Protein 1PAA (pdb70)

GO terms:
  GO:0005634 nucleus (C, IDA)
  GO:0000978 RNA polymerase II cis-regulatory region sequence-specific DNA binding (F, IDA)
  GO:0000981 DNA-binding transcription factor activity, RNA polymerase II-specific (F, IDA)
  GO:0001093 TFIIB-class transcription factor binding (F, IDA)
  GO:0001094 TFIID-class transcription factor complex binding (F, IDA)
  GO:0006325 chromatin organization (P, IDA)
  GO:0005737 cytoplasm (C, HDA)
  GO:0005829 cytosol (C, HDA)
  GO:0045944 positive regulation of transcription by RNA polymerase II (P, IMP)
  GO:0043565 sequence-specific DNA binding (F, HDA)
  GO:1900064 positive regulation of peroxisome organization (P, IMP)
  GO:0032000 positive regulation of fatty acid beta-oxidation (P, IMP)
  GO:0071361 cellular response to ethanol (P, IMP)
  GO:0007031 peroxisome organization (P, IMP)
  GO:0061629 RNA polymerase II-specific DNA-binding transcription factor binding (F, IPI)
  GO:0003713 transcription coactivator activity (F, IPI)
  GO:0060090 molecular adaptor activity (F, EXP)
  GO:0003676 nucleic acid binding (F, EXP)

Structure (mmCIF, N/CA/C/O backbone):
data_1PAA
#
_entry.id   1PAA
#
_cell.length_a   1.000
_cell.length_b   1.000
_cell.length_c   1.000
_cell.angle_alpha   90.00
_cell.angle_beta   90.00
_cell.angle_gamma   90.00
#
_symmetry.space_group_name_H-M   'P 1'
#
loop_
_entity.id
_entity.type
_entity.pdbx_description
1 polymer 'YEAST TRANSCRIPTION FACTOR ADR1'
2 non-polymer 'ZINC ION'
#
loop_
_atom_site.group_PDB
_atom_site.id
_atom_site.type_symbol
_atom_site.label_atom_id
_atom_site.label_alt_id
_atom_site.label_comp_id
_atom_site.label_asym_id
_atom_site.label_entity_id
_atom_site.label_seq_id
_atom_site.pdbx_PDB_ins_code
_atom_site.Cartn_x
_atom_site.Cartn_y
_atom_site.Cartn_z
_atom_site.occupancy
_atom_site.B_iso_or_equiv
_atom_site.auth_seq_id
_atom_site.auth_comp_id
_atom_site.auth_asym_id
_atom_site.auth_atom_id
_atom_site.pdbx_PDB_model_num
ATOM 1 N N . LYS A 1 1 ? 0.615 0.176 1.160 1.00 0.00 130 LYS A N 1
ATOM 2 C CA . LYS A 1 1 ? 0.054 1.044 2.181 1.00 0.00 130 LYS A CA 1
ATOM 3 C C . LYS A 1 1 ? 1.188 1.639 3.017 1.00 0.00 130 LYS A C 1
ATOM 4 O O . LYS A 1 1 ? 2.361 1.376 2.757 1.00 0.00 130 LYS A O 1
ATOM 23 N N . ALA A 1 2 ? 0.799 2.433 4.005 1.00 0.00 131 ALA A N 1
ATOM 24 C CA . ALA A 1 2 ? 1.768 3.068 4.881 1.00 0.00 131 ALA A CA 1
ATOM 25 C C . ALA A 1 2 ? 2.880 2.071 5.212 1.00 0.00 131 ALA A C 1
ATOM 26 O O . ALA A 1 2 ? 2.607 0.943 5.616 1.00 0.00 131 ALA A O 1
ATOM 33 N N . TYR A 1 3 ? 4.112 2.526 5.029 1.00 0.00 132 TYR A N 1
ATOM 34 C CA . TYR A 1 3 ? 5.266 1.688 5.304 1.00 0.00 132 TYR A CA 1
ATOM 35 C C . TYR A 1 3 ? 5.038 0.829 6.549 1.00 0.00 132 TYR A C 1
ATOM 36 O O . TYR A 1 3 ? 5.340 1.252 7.664 1.00 0.00 132 TYR A O 1
ATOM 54 N N . ALA A 1 4 ? 4.504 -0.361 6.318 1.00 0.00 133 ALA A N 1
ATOM 55 C CA . ALA A 1 4 ? 4.230 -1.283 7.407 1.00 0.00 133 ALA A CA 1
ATOM 56 C C . ALA A 1 4 ? 4.564 -2.708 6.959 1.00 0.00 133 ALA A C 1
ATOM 57 O O . ALA A 1 4 ? 3.983 -3.213 5.999 1.00 0.00 133 ALA A O 1
ATOM 64 N N . CYS A 1 5 ? 5.497 -3.317 7.677 1.00 0.00 134 CYS A N 1
ATOM 65 C CA . CYS A 1 5 ? 5.914 -4.673 7.365 1.00 0.00 134 CYS A CA 1
ATOM 66 C C . CYS A 1 5 ? 4.779 -5.625 7.746 1.00 0.00 134 CYS A C 1
ATOM 67 O O . CYS A 1 5 ? 4.486 -5.806 8.927 1.00 0.00 134 CYS A O 1
ATOM 74 N N . GLY A 1 6 ? 4.170 -6.208 6.724 1.00 0.00 135 GLY A N 1
ATOM 75 C CA . GLY A 1 6 ? 3.072 -7.135 6.938 1.00 0.00 135 GLY A CA 1
ATOM 76 C C . GLY A 1 6 ? 3.585 -8.482 7.451 1.00 0.00 135 GLY A C 1
ATOM 77 O O . GLY A 1 6 ? 2.807 -9.415 7.643 1.00 0.00 135 GLY A O 1
ATOM 81 N N . LEU A 1 7 ? 4.892 -8.541 7.660 1.00 0.00 136 LEU A N 1
ATOM 82 C CA . LEU A 1 7 ? 5.518 -9.757 8.148 1.00 0.00 136 LEU A CA 1
ATOM 83 C C . LEU A 1 7 ? 5.582 -9.716 9.677 1.00 0.00 136 LEU A C 1
ATOM 84 O O . LEU A 1 7 ? 4.997 -10.562 10.348 1.00 0.00 136 LEU A O 1
ATOM 96 N N . CYS A 1 8 ? 6.298 -8.722 10.180 1.00 0.00 137 CYS A N 1
ATOM 97 C CA . CYS A 1 8 ? 6.447 -8.558 11.615 1.00 0.00 137 CYS A CA 1
ATOM 98 C C . CYS A 1 8 ? 5.336 -7.630 12.111 1.00 0.00 137 CYS A C 1
ATOM 99 O O . CYS A 1 8 ? 5.076 -7.551 13.311 1.00 0.00 137 CYS A O 1
ATOM 106 N N . ASN A 1 9 ? 4.711 -6.950 11.161 1.00 0.00 138 ASN A N 1
ATOM 107 C CA . ASN A 1 9 ? 3.632 -6.030 11.486 1.00 0.00 138 ASN A CA 1
ATOM 108 C C . ASN A 1 9 ? 4.221 -4.654 11.800 1.00 0.00 138 ASN A C 1
ATOM 109 O O . ASN A 1 9 ? 3.490 -3.669 11.896 1.00 0.00 138 ASN A O 1
ATOM 119 N N . ARG A 1 10 ? 5.537 -4.628 11.953 1.00 0.00 139 ARG A N 1
ATOM 120 C CA . ARG A 1 10 ? 6.232 -3.389 12.254 1.00 0.00 139 ARG A CA 1
ATOM 121 C C . ARG A 1 10 ? 5.938 -2.340 11.179 1.00 0.00 139 ARG A C 1
ATOM 122 O O . ARG A 1 10 ? 5.629 -2.685 10.039 1.00 0.00 139 ARG A O 1
ATOM 141 N N . ALA A 1 11 ? 6.046 -1.082 11.580 1.00 0.00 140 ALA A N 1
ATOM 142 C CA . ALA A 1 11 ? 5.796 0.018 10.664 1.00 0.00 140 ALA A CA 1
ATOM 143 C C . ALA A 1 11 ? 6.768 1.160 10.969 1.00 0.00 140 ALA A C 1
ATOM 144 O O . ALA A 1 11 ? 6.994 1.494 12.131 1.00 0.00 140 ALA A O 1
ATOM 151 N N . PHE A 1 12 ? 7.316 1.727 9.905 1.00 0.00 141 PHE A N 1
ATOM 152 C CA . PHE A 1 12 ? 8.259 2.825 10.044 1.00 0.00 141 PHE A CA 1
ATOM 153 C C . PHE A 1 12 ? 7.799 4.047 9.245 1.00 0.00 141 PHE A C 1
ATOM 154 O O . PHE A 1 12 ? 6.920 3.940 8.392 1.00 0.00 141 PHE A O 1
ATOM 171 N N . THR A 1 13 ? 8.415 5.179 9.551 1.00 0.00 142 THR A N 1
ATOM 172 C CA . THR A 1 13 ? 8.080 6.419 8.872 1.00 0.00 142 THR A CA 1
ATOM 173 C C . THR A 1 13 ? 8.681 6.436 7.465 1.00 0.00 142 THR A C 1
ATOM 174 O O . THR A 1 13 ? 8.074 6.963 6.534 1.00 0.00 142 THR A O 1
ATOM 183 N N . ARG A 1 14 ? 9.865 5.853 7.354 1.00 0.00 143 ARG A N 1
ATOM 184 C CA . ARG A 1 14 ? 10.553 5.794 6.076 1.00 0.00 143 ARG A CA 1
ATOM 185 C C . ARG A 1 14 ? 1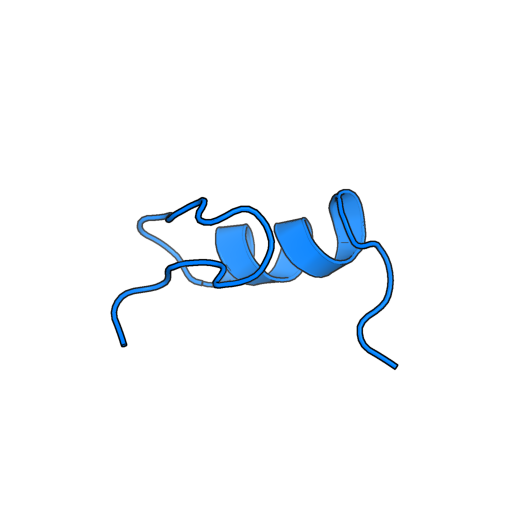0.496 4.375 5.507 1.00 0.00 143 ARG A C 1
ATOM 186 O O . ARG A 1 14 ? 10.189 3.426 6.226 1.00 0.00 143 ARG A O 1
ATOM 205 N N . ARG A 1 15 ? 10.796 4.275 4.220 1.00 0.00 144 ARG A N 1
ATOM 206 C CA . ARG A 1 15 ? 10.783 2.987 3.547 1.00 0.00 144 ARG A CA 1
ATOM 207 C C . ARG A 1 15 ? 12.077 2.225 3.834 1.00 0.00 144 ARG A C 1
ATOM 208 O O . ARG A 1 15 ? 12.051 1.020 4.080 1.00 0.00 144 ARG A O 1
ATOM 227 N N . ASP A 1 16 ? 13.180 2.957 3.793 1.00 0.00 145 ASP A N 1
ATOM 228 C CA . ASP A 1 16 ? 14.483 2.365 4.046 1.00 0.00 145 ASP A CA 1
ATOM 229 C C . ASP A 1 16 ? 14.405 1.488 5.298 1.00 0.00 145 ASP A C 1
ATOM 230 O O . ASP A 1 16 ? 14.923 0.374 5.312 1.00 0.00 145 ASP A O 1
ATOM 239 N N . LEU A 1 17 ? 13.754 2.028 6.318 1.00 0.00 146 LEU A N 1
ATOM 240 C CA . LEU A 1 17 ? 13.602 1.308 7.572 1.00 0.00 146 LEU A CA 1
ATOM 241 C C . LEU A 1 17 ? 12.848 0.002 7.318 1.00 0.00 146 LEU A C 1
ATOM 242 O O . LEU A 1 17 ? 13.115 -1.010 7.964 1.00 0.00 146 LEU A O 1
ATOM 254 N N . LEU A 1 18 ? 11.921 0.065 6.372 1.00 0.00 147 LEU A N 1
ATOM 255 C CA . LEU A 1 18 ? 11.127 -1.101 6.024 1.00 0.00 147 LEU A CA 1
ATOM 256 C C . LEU A 1 18 ? 11.993 -2.088 5.240 1.00 0.00 147 LEU A C 1
ATOM 257 O O . LEU A 1 18 ? 11.923 -3.295 5.464 1.00 0.00 147 LEU A O 1
ATOM 269 N N . ILE A 1 19 ? 12.791 -1.537 4.337 1.00 0.00 148 ILE A N 1
ATOM 270 C CA . ILE A 1 19 ? 13.671 -2.353 3.518 1.00 0.00 148 ILE A CA 1
ATOM 271 C C . ILE A 1 19 ? 14.730 -3.005 4.409 1.00 0.00 148 ILE A C 1
ATOM 272 O O . ILE A 1 19 ? 14.709 -4.216 4.621 1.00 0.00 148 ILE A O 1
ATOM 283 N N . ARG A 1 20 ? 15.633 -2.171 4.905 1.00 0.00 149 ARG A N 1
ATOM 284 C CA . ARG A 1 20 ? 16.700 -2.651 5.768 1.00 0.00 149 ARG A CA 1
ATOM 285 C C . ARG A 1 20 ? 16.153 -3.666 6.773 1.00 0.00 149 ARG A C 1
ATOM 286 O O . ARG A 1 20 ? 16.871 -4.565 7.206 1.00 0.00 1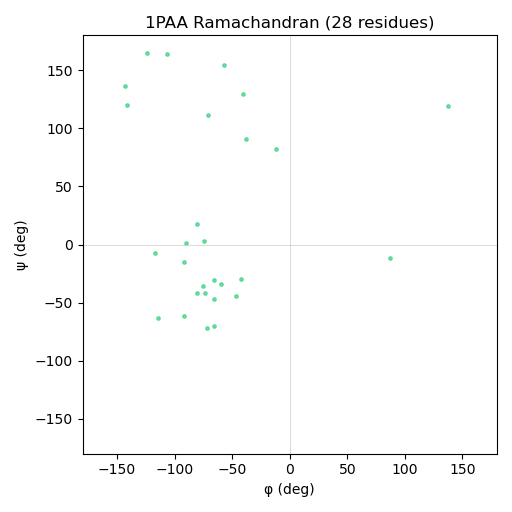49 ARG A O 1
ATOM 305 N N . HIS A 1 21 ? 14.886 -3.487 7.117 1.00 0.00 150 HIS A N 1
ATOM 306 C CA . HIS A 1 21 ? 14.235 -4.376 8.064 1.00 0.00 150 HIS A CA 1
ATOM 307 C C . HIS A 1 21 ? 14.124 -5.777 7.459 1.00 0.00 150 HIS A C 1
ATOM 308 O O . HIS A 1 21 ? 14.447 -6.767 8.114 1.00 0.00 150 HIS A O 1
ATOM 322 N N . ALA A 1 22 ? 13.665 -5.816 6.217 1.00 0.00 151 ALA A N 1
ATOM 323 C CA . ALA A 1 22 ? 13.507 -7.079 5.517 1.00 0.00 151 ALA A CA 1
ATOM 324 C C . ALA A 1 22 ? 14.882 -7.710 5.293 1.00 0.00 151 ALA A C 1
ATOM 325 O O . ALA A 1 22 ? 15.011 -8.932 5.257 1.00 0.00 151 ALA A O 1
ATOM 332 N N . GLN A 1 23 ? 15.877 -6.846 5.149 1.00 0.00 152 GLN A N 1
ATOM 333 C CA . GLN A 1 23 ? 17.239 -7.302 4.930 1.00 0.00 152 GLN A CA 1
ATOM 334 C C . GLN A 1 23 ? 17.962 -7.478 6.268 1.00 0.00 152 GLN A C 1
ATOM 335 O O . GLN A 1 23 ? 19.136 -7.841 6.299 1.00 0.00 152 GLN A O 1
ATOM 348 N N . LYS A 1 24 ? 17.229 -7.212 7.339 1.00 0.00 153 LYS A N 1
ATOM 349 C CA . LYS A 1 24 ? 17.785 -7.335 8.675 1.00 0.00 153 LYS A CA 1
ATOM 350 C C . LYS A 1 24 ? 17.067 -8.464 9.419 1.00 0.00 153 LYS A C 1
ATOM 351 O O . LYS A 1 24 ? 17.685 -9.463 9.783 1.00 0.00 153 LYS A O 1
ATOM 370 N N . ILE A 1 25 ? 15.774 -8.267 9.623 1.00 0.00 154 ILE A N 1
ATOM 371 C CA . ILE A 1 25 ? 14.966 -9.255 10.316 1.00 0.00 154 ILE A CA 1
ATOM 372 C C . ILE A 1 25 ? 14.762 -10.469 9.409 1.00 0.00 154 ILE A C 1
ATOM 373 O O . ILE A 1 25 ? 15.338 -11.530 9.646 1.00 0.00 154 ILE A O 1
ATOM 384 N N . HIS A 1 26 ? 13.941 -10.273 8.388 1.00 0.00 155 HIS A N 1
ATOM 385 C CA . HIS A 1 26 ? 13.654 -11.339 7.443 1.00 0.00 155 HIS A CA 1
ATOM 386 C C . HIS A 1 26 ? 14.794 -11.445 6.427 1.00 0.00 155 HIS A C 1
ATOM 387 O O . HIS A 1 26 ? 14.628 -12.037 5.362 1.00 0.00 155 HIS A O 1
ATOM 401 N N . SER A 1 27 ? 15.926 -10.862 6.794 1.00 0.00 156 SER A N 1
ATOM 402 C CA . SER A 1 27 ? 17.093 -10.883 5.928 1.00 0.00 156 SER A CA 1
ATOM 403 C C . SER A 1 27 ? 16.876 -11.874 4.782 1.00 0.00 156 SER A C 1
ATOM 404 O O . SER A 1 27 ? 17.334 -13.014 4.847 1.00 0.00 156 SER A O 1
ATOM 412 N N . GLY A 1 28 ? 16.178 -11.403 3.760 1.00 0.00 157 GLY A N 1
ATOM 413 C CA . GLY A 1 28 ? 15.895 -12.233 2.601 1.00 0.00 157 GLY A CA 1
ATOM 414 C C . GLY A 1 28 ? 14.447 -12.056 2.140 1.00 0.00 157 GLY A C 1
ATOM 415 O O . GLY A 1 28 ? 13.514 -12.330 2.894 1.00 0.00 157 GLY A O 1
ATOM 419 N N . ASN A 1 29 ? 14.304 -11.600 0.904 1.00 0.00 158 ASN A N 1
ATOM 420 C CA . ASN A 1 29 ? 12.985 -11.383 0.334 1.00 0.00 158 ASN A CA 1
ATOM 421 C C . ASN A 1 29 ? 12.799 -12.306 -0.872 1.00 0.00 158 ASN A C 1
ATOM 422 O O . ASN A 1 29 ? 11.707 -12.385 -1.433 1.00 0.00 158 ASN A O 1
ATOM 432 N N . LEU A 1 30 ? 13.880 -12.979 -1.235 1.00 0.00 159 LEU A N 1
ATOM 433 C CA . LEU A 1 30 ? 13.848 -13.892 -2.365 1.00 0.00 159 LEU A CA 1
ATOM 434 C C . LEU A 1 30 ? 12.639 -14.819 -2.232 1.00 0.00 159 LEU A C 1
ATOM 435 O O . LEU A 1 30 ? 12.470 -15.485 -1.213 1.00 0.00 159 LEU A O 1
ATOM 448 N N . LYS A 1 1 ? 0.410 1.706 0.459 1.00 0.00 130 LYS A N 2
ATOM 449 C CA . LYS A 1 1 ? -0.083 2.149 1.751 1.00 0.00 130 LYS A CA 2
ATOM 450 C C . LYS A 1 1 ? 1.098 2.567 2.627 1.00 0.00 130 LYS A C 2
ATOM 451 O O . LYS A 1 1 ? 2.234 2.622 2.159 1.00 0.00 130 LYS A O 2
ATOM 470 N N . ALA A 1 2 ? 0.790 2.852 3.885 1.00 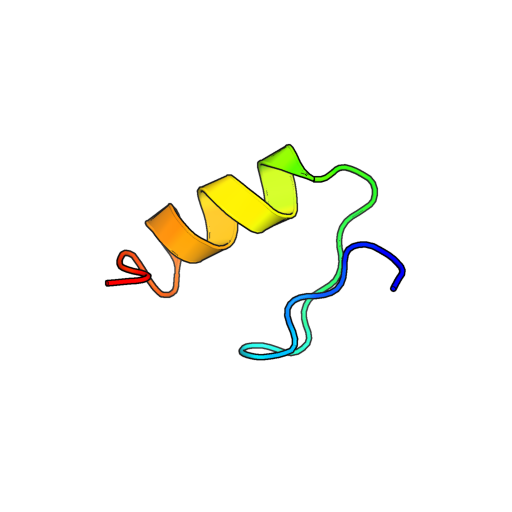0.00 131 ALA A N 2
ATOM 471 C CA . ALA A 1 2 ? 1.813 3.264 4.831 1.00 0.00 131 ALA A CA 2
ATOM 472 C C . ALA A 1 2 ? 2.955 2.246 4.817 1.00 0.00 131 ALA A C 2
ATOM 473 O O . ALA A 1 2 ? 2.801 1.142 4.295 1.00 0.00 131 ALA A O 2
ATOM 480 N N . TYR A 1 3 ? 4.075 2.652 5.397 1.00 0.00 132 TYR A N 2
ATOM 481 C CA . TYR A 1 3 ? 5.242 1.788 5.457 1.00 0.00 132 TYR A CA 2
ATOM 482 C C . TYR A 1 3 ? 5.166 0.847 6.661 1.00 0.00 132 TYR A C 2
ATOM 483 O O . TYR A 1 3 ? 5.710 1.147 7.723 1.00 0.00 132 TYR A O 2
ATOM 501 N N . ALA A 1 4 ? 4.486 -0.271 6.455 1.00 0.00 133 ALA A N 2
ATOM 502 C CA . ALA A 1 4 ? 4.332 -1.258 7.510 1.00 0.00 133 ALA A CA 2
ATOM 503 C C . ALA A 1 4 ? 4.731 -2.636 6.977 1.00 0.00 133 ALA A C 2
ATOM 504 O O . ALA A 1 4 ? 4.385 -2.994 5.853 1.00 0.00 133 ALA A O 2
ATOM 511 N N . CYS A 1 5 ? 5.455 -3.370 7.809 1.00 0.00 134 CYS A N 2
ATOM 512 C CA . CYS A 1 5 ? 5.905 -4.699 7.436 1.00 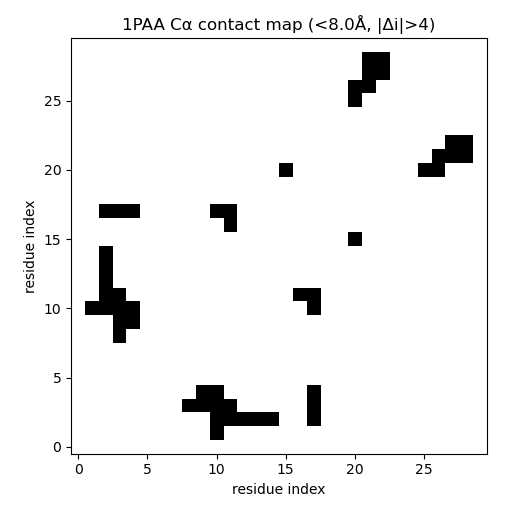0.00 134 CYS A CA 2
ATOM 513 C C . CYS A 1 5 ? 4.776 -5.689 7.731 1.00 0.00 134 CYS A C 2
ATOM 514 O O . CYS A 1 5 ? 4.449 -5.936 8.891 1.00 0.00 134 CYS A O 2
ATOM 521 N N . GLY A 1 6 ? 4.212 -6.231 6.661 1.00 0.00 135 GLY A N 2
ATOM 522 C CA . GLY A 1 6 ? 3.126 -7.188 6.791 1.00 0.00 135 GLY A CA 2
ATOM 523 C C . GLY A 1 6 ? 3.643 -8.538 7.295 1.00 0.00 135 GLY A C 2
ATOM 524 O O . GLY A 1 6 ? 2.880 -9.495 7.409 1.00 0.00 135 GLY A O 2
ATOM 528 N N . LEU A 1 7 ? 4.936 -8.570 7.582 1.00 0.00 136 LEU A N 2
ATOM 529 C CA . LEU A 1 7 ? 5.564 -9.786 8.072 1.00 0.00 136 LEU A CA 2
ATOM 530 C C . LEU A 1 7 ? 5.581 -9.766 9.601 1.00 0.00 136 LEU A C 2
ATOM 531 O O . LEU A 1 7 ? 4.953 -10.605 10.243 1.00 0.00 136 LEU A O 2
ATOM 543 N N . CYS A 1 8 ? 6.308 -8.798 10.140 1.00 0.00 137 CYS A N 2
ATOM 544 C CA . CYS A 1 8 ? 6.417 -8.657 11.582 1.00 0.00 137 CYS A CA 2
ATOM 545 C C . CYS A 1 8 ? 5.300 -7.725 12.059 1.00 0.00 137 CYS A C 2
ATOM 546 O O . CYS A 1 8 ? 4.983 -7.688 13.246 1.00 0.00 137 CYS A O 2
ATOM 553 N N . ASN A 1 9 ? 4.735 -6.996 11.109 1.00 0.00 138 ASN A N 2
ATOM 554 C CA . ASN A 1 9 ? 3.662 -6.067 11.416 1.00 0.00 138 ASN A CA 2
ATOM 555 C C . ASN A 1 9 ? 4.255 -4.688 11.711 1.00 0.00 138 ASN A C 2
ATOM 556 O O . ASN A 1 9 ? 3.549 -3.682 11.663 1.00 0.00 138 ASN A O 2
ATOM 566 N N . ARG A 1 10 ? 5.546 -4.686 12.009 1.00 0.00 139 ARG A N 2
ATOM 567 C CA . ARG A 1 10 ? 6.243 -3.446 12.311 1.00 0.00 139 ARG A CA 2
ATOM 568 C C . ARG A 1 10 ? 5.972 -2.406 11.222 1.00 0.00 139 ARG A C 2
ATOM 569 O O . ARG A 1 10 ? 5.619 -2.757 10.097 1.00 0.00 139 ARG A O 2
ATOM 588 N N . ALA A 1 11 ? 6.148 -1.147 11.594 1.00 0.00 140 ALA A N 2
ATOM 589 C CA . ALA A 1 11 ? 5.928 -0.054 10.663 1.00 0.00 140 ALA A CA 2
ATOM 590 C C . ALA A 1 11 ? 6.911 1.077 10.969 1.00 0.00 140 ALA A C 2
ATOM 591 O O . ALA A 1 11 ? 7.206 1.351 12.132 1.00 0.00 140 ALA A O 2
ATOM 598 N N . PHE A 1 12 ? 7.392 1.704 9.905 1.00 0.00 141 PHE A N 2
ATOM 599 C CA . PHE A 1 12 ? 8.337 2.800 10.046 1.00 0.00 141 PHE A CA 2
ATOM 600 C C . PHE A 1 12 ? 7.860 4.035 9.281 1.00 0.00 141 PHE A C 2
ATOM 601 O O . PHE A 1 12 ? 6.911 3.961 8.504 1.00 0.00 141 PHE A O 2
ATOM 618 N N . THR A 1 13 ? 8.543 5.144 9.528 1.00 0.00 142 THR A N 2
ATOM 619 C CA . THR A 1 13 ? 8.201 6.395 8.872 1.00 0.00 142 THR A CA 2
ATOM 620 C C . THR A 1 13 ? 8.775 6.427 7.454 1.00 0.00 142 THR A C 2
ATOM 621 O O . THR A 1 13 ? 8.141 6.947 6.536 1.00 0.00 142 THR A O 2
ATOM 630 N N . ARG A 1 14 ? 9.966 5.864 7.319 1.00 0.00 143 ARG A N 2
ATOM 631 C CA . ARG A 1 14 ? 10.631 5.822 6.028 1.00 0.00 143 ARG A CA 2
ATOM 632 C C . ARG A 1 14 ? 10.550 4.414 5.434 1.00 0.00 143 ARG A C 2
ATOM 633 O O . ARG A 1 14 ? 10.296 3.448 6.152 1.00 0.00 143 ARG A O 2
ATOM 652 N N . ARG A 1 15 ? 10.770 4.341 4.130 1.00 0.00 144 ARG A N 2
ATOM 653 C CA . ARG A 1 15 ? 10.725 3.068 3.433 1.00 0.00 144 ARG A CA 2
ATOM 654 C C . ARG A 1 15 ? 12.001 2.269 3.702 1.00 0.00 144 ARG A C 2
ATOM 655 O O . ARG A 1 15 ? 11.943 1.069 3.970 1.00 0.00 144 ARG A O 2
ATOM 674 N N . ASP A 1 16 ? 13.125 2.966 3.624 1.00 0.00 145 ASP A N 2
ATOM 675 C CA . ASP A 1 16 ? 14.414 2.336 3.856 1.00 0.00 145 ASP A CA 2
ATOM 676 C C . ASP A 1 16 ? 14.349 1.510 5.143 1.00 0.00 145 ASP A C 2
ATOM 677 O O . ASP A 1 16 ? 14.860 0.393 5.194 1.00 0.00 145 ASP A O 2
ATOM 686 N N . LEU A 1 17 ? 13.715 2.093 6.150 1.00 0.00 146 LEU A N 2
ATOM 687 C CA . LEU A 1 17 ? 13.576 1.425 7.433 1.00 0.00 146 LEU A CA 2
ATOM 688 C C . LEU A 1 17 ? 12.791 0.125 7.244 1.00 0.00 146 LEU A C 2
ATOM 689 O O . LEU A 1 17 ? 13.051 -0.866 7.924 1.00 0.00 146 LEU A O 2
ATOM 701 N N . LEU A 1 18 ? 11.846 0.171 6.316 1.00 0.00 147 LEU A N 2
ATOM 702 C CA . LEU A 1 18 ? 11.022 -0.990 6.029 1.00 0.00 147 LEU A CA 2
ATOM 703 C C . LEU A 1 18 ? 11.852 -2.022 5.263 1.00 0.00 147 LEU A C 2
ATOM 704 O O . LEU A 1 18 ? 11.735 -3.223 5.507 1.00 0.00 147 LEU A O 2
ATOM 716 N N . ILE A 1 19 ? 12.671 -1.518 4.352 1.00 0.00 148 ILE A N 2
ATOM 717 C CA . ILE A 1 19 ? 13.521 -2.382 3.549 1.00 0.00 148 ILE A CA 2
ATOM 718 C C . ILE A 1 19 ? 14.584 -3.020 4.446 1.00 0.00 148 ILE A C 2
ATOM 719 O O . ILE A 1 19 ? 14.532 -4.218 4.719 1.00 0.00 148 ILE A O 2
ATOM 730 N N . ARG A 1 20 ? 15.523 -2.191 4.877 1.00 0.00 149 ARG A N 2
ATOM 731 C CA . ARG A 1 20 ? 16.597 -2.660 5.736 1.00 0.00 149 ARG A CA 2
ATOM 732 C C . ARG A 1 20 ? 16.067 -3.690 6.735 1.00 0.00 149 ARG A C 2
ATOM 733 O O . ARG A 1 20 ? 16.758 -4.652 7.067 1.00 0.00 149 ARG A O 2
ATOM 752 N N . HIS A 1 21 ? 14.843 -3.453 7.187 1.00 0.00 150 HIS A N 2
ATOM 753 C CA . HIS A 1 21 ? 14.213 -4.349 8.141 1.00 0.00 150 HIS A CA 2
ATOM 754 C C . HIS A 1 21 ? 14.118 -5.753 7.543 1.00 0.00 150 HIS A C 2
ATOM 755 O O . HIS A 1 21 ? 14.534 -6.729 8.167 1.00 0.00 150 HIS A O 2
ATOM 769 N N . ALA A 1 22 ? 13.568 -5.813 6.338 1.00 0.00 151 ALA A N 2
ATOM 770 C CA . ALA A 1 22 ? 13.414 -7.082 5.648 1.00 0.00 151 ALA A CA 2
ATOM 771 C C . ALA A 1 22 ? 14.791 -7.714 5.438 1.00 0.00 151 ALA A C 2
ATOM 772 O O . ALA A 1 22 ? 14.928 -8.936 5.464 1.00 0.00 151 ALA A O 2
ATOM 779 N N . GLN A 1 23 ? 15.777 -6.853 5.233 1.00 0.00 152 GLN A N 2
ATOM 780 C CA . GLN A 1 23 ? 17.139 -7.311 5.017 1.00 0.00 152 GLN A CA 2
ATOM 781 C C . GLN A 1 23 ? 17.848 -7.514 6.357 1.00 0.00 152 GLN A C 2
ATOM 782 O O . GLN A 1 23 ? 18.970 -8.016 6.400 1.00 0.00 152 GLN A O 2
ATOM 795 N N . LYS A 1 24 ? 17.164 -7.116 7.420 1.00 0.00 153 LYS A N 2
ATOM 796 C CA . LYS A 1 24 ? 17.714 -7.248 8.758 1.00 0.00 153 LYS A CA 2
ATOM 797 C C . LYS A 1 24 ? 17.032 -8.416 9.472 1.00 0.00 153 LYS A C 2
ATOM 798 O O . LYS A 1 24 ? 17.667 -9.430 9.757 1.00 0.00 153 LYS A O 2
ATOM 817 N N . ILE A 1 25 ? 15.748 -8.234 9.741 1.00 0.00 154 ILE A N 2
ATOM 818 C CA . ILE A 1 25 ? 14.972 -9.260 10.417 1.00 0.00 154 ILE A CA 2
ATOM 819 C C . ILE A 1 25 ? 14.800 -10.461 9.484 1.00 0.00 154 ILE A C 2
ATOM 820 O O . ILE A 1 25 ? 15.396 -11.514 9.704 1.00 0.00 154 ILE A O 2
ATOM 831 N N . HIS A 1 26 ? 13.981 -10.262 8.462 1.00 0.00 155 HIS A N 2
ATOM 832 C CA . HIS A 1 26 ? 13.723 -11.315 7.494 1.00 0.00 155 HIS A CA 2
ATOM 833 C C . HIS A 1 26 ? 14.875 -11.384 6.491 1.00 0.00 155 HIS A C 2
ATOM 834 O O . HIS A 1 26 ? 14.733 -11.968 5.417 1.00 0.00 155 HIS A O 2
ATOM 848 N N . SER A 1 27 ? 15.990 -10.782 6.876 1.00 0.00 156 SER A N 2
ATOM 849 C CA . SER A 1 27 ? 17.167 -10.767 6.024 1.00 0.00 156 SER A CA 2
ATOM 850 C C . SER A 1 27 ? 16.960 -11.705 4.832 1.00 0.00 156 SER A C 2
ATOM 851 O O . SER A 1 27 ? 17.452 -12.832 4.833 1.00 0.00 156 SER A O 2
ATOM 859 N N . GLY A 1 28 ? 16.234 -11.204 3.844 1.00 0.00 157 GLY A N 2
ATOM 860 C CA . GLY A 1 28 ? 15.956 -11.982 2.650 1.00 0.00 157 GLY A CA 2
ATOM 861 C C . GLY A 1 28 ? 14.913 -11.288 1.773 1.00 0.00 157 GLY A C 2
ATOM 862 O O . GLY A 1 28 ? 13.738 -11.223 2.132 1.00 0.00 157 GLY A O 2
ATOM 866 N N . ASN A 1 29 ? 15.379 -10.787 0.638 1.00 0.00 158 ASN A N 2
ATOM 867 C CA . ASN A 1 29 ? 14.500 -10.100 -0.294 1.00 0.00 158 ASN A CA 2
ATOM 868 C C . ASN A 1 29 ? 14.794 -10.583 -1.715 1.00 0.00 158 ASN A C 2
ATOM 869 O O . ASN A 1 29 ? 15.948 -10.607 -2.140 1.00 0.00 158 ASN A O 2
ATOM 879 N N . LEU A 1 30 ? 13.730 -10.955 -2.411 1.00 0.00 159 LEU A N 2
ATOM 880 C CA . LEU A 1 30 ? 13.858 -11.436 -3.776 1.00 0.00 159 LEU A CA 2
ATOM 881 C C . LEU A 1 30 ? 12.744 -10.832 -4.632 1.00 0.00 159 LEU A C 2
ATOM 882 O O . LEU A 1 30 ? 12.631 -9.611 -4.740 1.00 0.00 159 LEU A O 2
ATOM 895 N N . LYS A 1 1 ? -1.060 2.592 2.114 1.00 0.00 130 LYS A N 3
ATOM 896 C CA . LYS A 1 1 ? 0.218 2.432 1.443 1.00 0.00 130 LYS A CA 3
ATOM 897 C C . LYS A 1 1 ? 1.349 2.729 2.430 1.00 0.00 130 LYS A C 3
ATOM 898 O O . LYS A 1 1 ? 2.524 2.670 2.071 1.00 0.00 130 LYS A O 3
ATOM 917 N N . ALA A 1 2 ? 0.954 3.044 3.655 1.00 0.00 131 ALA A N 3
ATOM 918 C CA . ALA A 1 2 ? 1.919 3.350 4.698 1.00 0.00 131 ALA A CA 3
ATOM 919 C C . ALA A 1 2 ? 3.048 2.319 4.661 1.00 0.00 131 ALA A C 3
ATOM 920 O O . ALA A 1 2 ? 2.920 1.277 4.021 1.00 0.00 131 ALA A O 3
ATOM 927 N N . TYR A 1 3 ? 4.128 2.646 5.356 1.00 0.00 132 TYR A N 3
ATOM 928 C CA . TYR A 1 3 ? 5.278 1.759 5.411 1.00 0.00 132 TYR A CA 3
ATOM 929 C C . TYR A 1 3 ? 5.191 0.822 6.616 1.00 0.00 132 TYR A C 3
ATOM 930 O O . TYR A 1 3 ? 5.756 1.106 7.672 1.00 0.00 132 TYR A O 3
ATOM 948 N N . ALA A 1 4 ? 4.478 -0.278 6.420 1.00 0.00 133 ALA A N 3
ATOM 949 C CA . ALA A 1 4 ? 4.309 -1.260 7.478 1.00 0.00 133 ALA A CA 3
ATOM 950 C C . ALA A 1 4 ? 4.719 -2.639 6.957 1.00 0.00 133 ALA A C 3
ATOM 951 O O . ALA A 1 4 ? 4.353 -3.021 5.846 1.00 0.00 133 ALA A O 3
ATOM 958 N N . CYS A 1 5 ? 5.472 -3.349 7.785 1.00 0.00 134 CYS A N 3
ATOM 959 C CA . CYS A 1 5 ? 5.934 -4.677 7.421 1.00 0.00 134 CYS A CA 3
ATOM 960 C C . CYS A 1 5 ? 4.819 -5.676 7.734 1.00 0.00 134 CYS A C 3
ATOM 961 O O . CYS A 1 5 ? 4.539 -5.955 8.900 1.00 0.00 134 CYS A O 3
ATOM 968 N N . GLY A 1 6 ? 4.211 -6.188 6.673 1.00 0.00 135 GLY A N 3
ATOM 969 C CA . GLY A 1 6 ? 3.133 -7.151 6.820 1.00 0.00 135 GLY A CA 3
ATOM 970 C C . GLY A 1 6 ? 3.664 -8.498 7.314 1.00 0.00 135 GLY A C 3
ATOM 971 O O . GLY A 1 6 ? 2.904 -9.456 7.451 1.00 0.00 135 GLY A O 3
ATOM 975 N N . LEU A 1 7 ? 4.964 -8.530 7.565 1.00 0.00 136 LEU A N 3
ATOM 976 C CA . LEU A 1 7 ? 5.606 -9.744 8.040 1.00 0.00 136 LEU A CA 3
ATOM 977 C C . LEU A 1 7 ? 5.627 -9.739 9.569 1.00 0.00 136 LEU A C 3
ATOM 978 O O . LEU A 1 7 ? 5.010 -10.593 10.205 1.00 0.00 136 LEU A O 3
ATOM 990 N N . CYS A 1 8 ? 6.345 -8.770 10.116 1.00 0.00 137 CYS A N 3
ATOM 991 C CA . CYS A 1 8 ? 6.455 -8.643 11.560 1.00 0.00 137 CYS A CA 3
ATOM 992 C C . CYS A 1 8 ? 5.337 -7.720 12.048 1.00 0.00 137 CYS A C 3
ATOM 993 O O . CYS A 1 8 ? 5.029 -7.689 13.239 1.00 0.00 137 CYS A O 3
ATOM 1000 N N . ASN A 1 9 ? 4.761 -6.990 11.104 1.00 0.00 138 ASN A N 3
ATOM 1001 C CA . ASN A 1 9 ? 3.685 -6.068 11.423 1.00 0.00 138 ASN A CA 3
ATOM 1002 C C . ASN A 1 9 ? 4.273 -4.689 11.727 1.00 0.00 138 ASN A C 3
ATOM 1003 O O . ASN A 1 9 ? 3.559 -3.688 11.707 1.00 0.00 138 ASN A O 3
ATOM 1013 N N . ARG A 1 10 ? 5.570 -4.680 12.001 1.00 0.00 139 ARG A N 3
ATOM 1014 C CA . ARG A 1 10 ? 6.262 -3.441 12.308 1.00 0.00 139 ARG A CA 3
ATOM 1015 C C . ARG A 1 10 ? 5.980 -2.394 11.228 1.00 0.00 139 ARG A C 3
ATOM 1016 O O . ARG A 1 10 ? 5.672 -2.740 10.088 1.00 0.00 139 ARG A O 3
ATOM 1035 N N . ALA A 1 11 ? 6.098 -1.136 11.624 1.00 0.00 140 ALA A N 3
ATOM 1036 C CA . ALA A 1 11 ? 5.860 -0.036 10.704 1.00 0.00 140 ALA A CA 3
ATOM 1037 C C . ALA A 1 11 ? 6.849 1.093 11.000 1.00 0.00 140 ALA A C 3
ATOM 1038 O O . ALA A 1 11 ? 7.106 1.410 12.161 1.00 0.00 140 ALA A O 3
ATOM 1045 N N . PHE A 1 12 ? 7.375 1.670 9.930 1.00 0.00 141 PHE A N 3
ATOM 1046 C CA . PHE A 1 12 ? 8.330 2.758 10.060 1.00 0.00 141 PHE A CA 3
ATOM 1047 C C . PHE A 1 12 ? 7.855 3.999 9.301 1.00 0.00 141 PHE A C 3
ATOM 1048 O O . PHE A 1 12 ? 6.899 3.930 8.529 1.00 0.00 141 PHE A O 3
ATOM 1065 N N . THR A 1 13 ? 8.542 5.104 9.548 1.00 0.00 142 THR A N 3
ATOM 1066 C CA . THR A 1 13 ? 8.203 6.358 8.898 1.00 0.00 142 THR A CA 3
ATOM 1067 C C . THR A 1 13 ? 8.764 6.391 7.476 1.00 0.00 142 THR A C 3
ATOM 1068 O O . THR A 1 13 ? 8.123 6.912 6.563 1.00 0.00 142 THR A O 3
ATOM 1077 N N . ARG A 1 14 ? 9.954 5.827 7.330 1.00 0.00 143 ARG A N 3
ATOM 1078 C CA . ARG A 1 14 ? 10.609 5.785 6.034 1.00 0.00 143 ARG A CA 3
ATOM 1079 C C . ARG A 1 14 ? 10.546 4.371 5.453 1.00 0.00 143 ARG A C 3
ATOM 1080 O O . ARG A 1 14 ? 10.298 3.409 6.178 1.00 0.00 143 ARG A O 3
ATOM 1099 N N . ARG A 1 15 ? 10.776 4.290 4.151 1.00 0.00 144 ARG A N 3
ATOM 1100 C CA . ARG A 1 15 ? 10.750 3.009 3.465 1.00 0.00 144 ARG A CA 3
ATOM 1101 C C . ARG A 1 15 ? 12.034 2.228 3.748 1.00 0.00 144 ARG A C 3
ATOM 1102 O O . ARG A 1 15 ? 11.988 1.031 4.026 1.00 0.00 144 ARG A O 3
ATOM 1121 N N . ASP A 1 16 ? 13.150 2.937 3.668 1.00 0.00 145 ASP A N 3
ATOM 1122 C CA . ASP A 1 16 ? 14.445 2.325 3.914 1.00 0.00 145 ASP A CA 3
ATOM 1123 C C . ASP A 1 16 ? 14.370 1.474 5.182 1.00 0.00 145 ASP A C 3
ATOM 1124 O O . ASP A 1 16 ? 14.862 0.347 5.208 1.00 0.00 145 ASP A O 3
ATOM 1133 N N . LEU A 1 17 ? 13.752 2.046 6.204 1.00 0.00 146 LEU A N 3
ATOM 1134 C CA . LEU A 1 17 ? 13.606 1.354 7.473 1.00 0.00 146 LEU A CA 3
ATOM 1135 C C . LEU A 1 17 ? 12.814 0.064 7.258 1.00 0.00 146 LEU A C 3
ATOM 1136 O O . LEU A 1 17 ? 13.071 -0.944 7.915 1.00 0.00 146 LEU A O 3
ATOM 1148 N N . LEU A 1 18 ? 11.866 0.136 6.335 1.00 0.00 147 LEU A N 3
ATOM 1149 C CA . LEU A 1 18 ? 11.034 -1.014 6.024 1.00 0.00 147 LEU A CA 3
ATOM 1150 C C . LEU A 1 18 ? 11.856 -2.032 5.232 1.00 0.00 147 LEU A C 3
ATOM 1151 O O . LEU A 1 18 ? 11.747 -3.236 5.460 1.00 0.00 147 LEU A O 3
ATOM 1163 N N . ILE A 1 19 ? 12.659 -1.513 4.315 1.00 0.00 148 ILE A N 3
ATOM 1164 C CA . ILE A 1 19 ? 13.498 -2.362 3.486 1.00 0.00 148 ILE A CA 3
ATOM 1165 C C . ILE A 1 19 ? 14.576 -3.011 4.357 1.00 0.00 148 ILE A C 3
ATOM 1166 O O . ILE A 1 19 ? 14.559 -4.222 4.572 1.00 0.00 148 ILE A O 3
ATOM 1177 N N . ARG A 1 20 ? 15.488 -2.176 4.834 1.00 0.00 149 ARG A N 3
ATOM 1178 C CA . ARG A 1 20 ? 16.572 -2.655 5.677 1.00 0.00 149 ARG A CA 3
ATOM 1179 C C . ARG A 1 20 ? 16.045 -3.672 6.691 1.00 0.00 149 ARG A C 3
ATOM 1180 O O . ARG A 1 20 ? 16.738 -4.631 7.028 1.00 0.00 149 ARG A O 3
ATOM 1199 N N . HIS A 1 21 ? 14.828 -3.427 7.150 1.00 0.00 150 HIS A N 3
ATOM 1200 C CA . HIS A 1 21 ? 14.201 -4.311 8.119 1.00 0.00 150 HIS A CA 3
ATOM 1201 C C . HIS A 1 21 ? 14.085 -5.718 7.531 1.00 0.00 150 HIS A C 3
ATOM 1202 O O . HIS A 1 21 ? 14.466 -6.696 8.172 1.00 0.00 150 HIS A O 3
ATOM 1216 N N . ALA A 1 22 ? 13.557 -5.776 6.317 1.00 0.00 151 ALA A N 3
ATOM 1217 C CA . ALA A 1 22 ? 13.386 -7.047 5.634 1.00 0.00 151 ALA A CA 3
ATOM 1218 C C . ALA A 1 22 ? 14.752 -7.712 5.453 1.00 0.00 151 ALA A C 3
ATOM 1219 O O . ALA A 1 22 ? 14.866 -8.934 5.525 1.00 0.00 151 ALA A O 3
ATOM 1226 N N . GLN A 1 23 ? 15.753 -6.877 5.221 1.00 0.00 152 GLN A N 3
ATOM 1227 C CA . GLN A 1 23 ? 17.107 -7.368 5.029 1.00 0.00 152 GLN A CA 3
ATOM 1228 C C . GLN A 1 23 ? 17.801 -7.556 6.379 1.00 0.00 152 GLN A C 3
ATOM 1229 O O . GLN A 1 23 ? 18.889 -8.125 6.449 1.00 0.00 152 GLN A O 3
ATOM 1242 N N . LYS A 1 24 ? 17.143 -7.066 7.420 1.00 0.00 153 LYS A N 3
ATOM 1243 C CA . LYS A 1 24 ? 17.683 -7.172 8.764 1.00 0.00 153 LYS A CA 3
ATOM 1244 C C . LYS A 1 24 ? 17.008 -8.338 9.490 1.00 0.00 153 LYS A C 3
ATOM 1245 O O . LYS A 1 24 ? 17.655 -9.334 9.808 1.00 0.00 153 LYS A O 3
ATOM 1264 N N . ILE A 1 25 ? 15.715 -8.175 9.730 1.00 0.00 154 ILE A N 3
ATOM 1265 C CA . ILE A 1 25 ? 14.945 -9.202 10.411 1.00 0.00 154 ILE A CA 3
ATOM 1266 C C . ILE A 1 25 ? 14.781 -10.408 9.485 1.00 0.00 154 ILE A C 3
ATOM 1267 O O . ILE A 1 25 ? 15.382 -11.457 9.714 1.00 0.00 154 ILE A O 3
ATOM 1278 N N . HIS A 1 26 ? 13.963 -10.220 8.460 1.00 0.00 155 HIS A N 3
ATOM 1279 C CA . HIS A 1 26 ? 13.712 -11.280 7.498 1.00 0.00 155 HIS A CA 3
ATOM 1280 C C . HIS A 1 26 ? 14.869 -11.355 6.502 1.00 0.00 155 HIS A C 3
ATOM 1281 O O . HIS A 1 26 ? 14.732 -11.934 5.426 1.00 0.00 155 HIS A O 3
ATOM 1295 N N . SER A 1 27 ? 15.986 -10.760 6.896 1.00 0.00 156 SER A N 3
ATOM 1296 C CA . SER A 1 27 ? 17.168 -10.752 6.051 1.00 0.00 156 SER A CA 3
ATOM 1297 C C . SER A 1 27 ? 16.964 -11.686 4.857 1.00 0.00 156 SER A C 3
ATOM 1298 O O . SER A 1 27 ? 17.575 -12.751 4.786 1.00 0.00 156 SER A O 3
ATOM 1306 N N . GLY A 1 28 ? 16.103 -11.252 3.948 1.00 0.00 157 GLY A N 3
ATOM 1307 C CA . GLY A 1 28 ? 15.810 -12.036 2.760 1.00 0.00 157 GLY A CA 3
ATOM 1308 C C . GLY A 1 28 ? 14.692 -11.392 1.938 1.00 0.00 157 GLY A C 3
ATOM 1309 O O . GLY A 1 28 ? 13.536 -11.382 2.357 1.00 0.00 157 GLY A O 3
ATOM 1313 N N . ASN A 1 29 ? 15.076 -10.868 0.783 1.00 0.00 158 ASN A N 3
ATOM 1314 C CA . ASN A 1 29 ? 14.119 -10.224 -0.100 1.00 0.00 158 ASN A CA 3
ATOM 1315 C C . ASN A 1 29 ? 14.199 -10.866 -1.486 1.00 0.00 158 ASN A C 3
ATOM 1316 O O . ASN A 1 29 ? 13.367 -10.591 -2.351 1.00 0.00 158 ASN A O 3
ATOM 1326 N N . LEU A 1 30 ? 15.207 -11.708 -1.656 1.00 0.00 159 LEU A N 3
ATOM 1327 C CA . LEU A 1 30 ? 15.405 -12.392 -2.923 1.00 0.00 159 LEU A CA 3
ATOM 1328 C C . LEU A 1 30 ? 15.741 -13.861 -2.657 1.00 0.00 159 LEU A C 3
ATOM 1329 O O . LEU A 1 30 ? 14.959 -14.578 -2.034 1.00 0.00 159 LEU A O 3
ATOM 1342 N N . LYS A 1 1 ? -1.776 1.423 3.233 1.00 0.00 130 LYS A N 4
ATOM 1343 C CA . LYS A 1 1 ? -0.776 1.948 2.319 1.00 0.00 130 LYS A CA 4
ATOM 1344 C C . LYS A 1 1 ? 0.231 2.793 3.102 1.00 0.00 130 LYS A C 4
ATOM 1345 O O . LYS A 1 1 ? 0.516 3.930 2.729 1.00 0.00 130 LYS A O 4
ATOM 1364 N N . ALA A 1 2 ? 0.743 2.204 4.173 1.00 0.00 131 ALA A N 4
ATOM 1365 C CA . ALA A 1 2 ? 1.712 2.889 5.012 1.00 0.00 131 ALA A CA 4
ATOM 1366 C C . ALA A 1 2 ? 2.868 1.937 5.330 1.00 0.00 131 ALA A C 4
ATOM 1367 O O . ALA A 1 2 ? 2.648 0.826 5.808 1.00 0.00 131 ALA A O 4
ATOM 1374 N N . TYR A 1 3 ? 4.074 2.409 5.051 1.00 0.00 132 TYR A N 4
ATOM 1375 C CA . TYR A 1 3 ? 5.264 1.615 5.301 1.00 0.00 132 TYR A CA 4
ATOM 1376 C C . TYR A 1 3 ? 5.108 0.778 6.573 1.00 0.00 132 TYR A C 4
ATOM 1377 O O . TYR A 1 3 ? 5.476 1.221 7.661 1.00 0.00 132 TYR A O 4
ATOM 1395 N N . ALA A 1 4 ? 4.562 -0.416 6.395 1.00 0.00 133 ALA A N 4
ATOM 1396 C CA . ALA A 1 4 ? 4.352 -1.317 7.515 1.00 0.00 133 ALA A CA 4
ATOM 1397 C C . ALA A 1 4 ? 4.650 -2.752 7.073 1.00 0.00 133 ALA A C 4
ATOM 1398 O O . ALA A 1 4 ? 3.934 -3.309 6.242 1.00 0.00 133 ALA A O 4
ATOM 1405 N N . CYS A 1 5 ? 5.708 -3.307 7.646 1.00 0.00 134 CYS A N 4
ATOM 1406 C CA . CYS A 1 5 ? 6.108 -4.665 7.321 1.00 0.00 134 CYS A CA 4
ATOM 1407 C C . CYS A 1 5 ? 4.940 -5.600 7.640 1.00 0.00 134 CYS A C 4
ATOM 1408 O O . CYS A 1 5 ? 4.599 -5.797 8.806 1.00 0.00 134 CYS A O 4
ATOM 1415 N N . GLY A 1 6 ? 4.360 -6.153 6.585 1.00 0.00 135 GLY A N 4
ATOM 1416 C CA . GLY A 1 6 ? 3.237 -7.062 6.739 1.00 0.00 135 GLY A CA 4
ATOM 1417 C C . GLY A 1 6 ? 3.700 -8.417 7.280 1.00 0.00 135 GLY A C 4
ATOM 1418 O O . GLY A 1 6 ? 2.894 -9.333 7.439 1.00 0.00 135 GLY A O 4
ATOM 1422 N N . LEU A 1 7 ? 4.995 -8.500 7.547 1.00 0.00 136 LEU A N 4
ATOM 1423 C CA . LEU A 1 7 ? 5.574 -9.727 8.066 1.00 0.00 136 LEU A CA 4
ATOM 1424 C C . LEU A 1 7 ? 5.572 -9.679 9.596 1.00 0.00 136 LEU A C 4
ATOM 1425 O O . LEU A 1 7 ? 4.911 -10.489 10.245 1.00 0.00 136 LEU A O 4
ATOM 1437 N N . CYS A 1 8 ? 6.318 -8.722 10.127 1.00 0.00 137 CYS A N 4
ATOM 1438 C CA . CYS A 1 8 ? 6.411 -8.559 11.567 1.00 0.00 137 CYS A CA 4
ATOM 1439 C C . CYS A 1 8 ? 5.307 -7.597 12.014 1.00 0.00 137 CYS A C 4
ATOM 1440 O O . CYS A 1 8 ? 5.008 -7.500 13.203 1.00 0.00 137 CYS A O 4
ATOM 1447 N N . ASN A 1 9 ? 4.733 -6.913 11.037 1.00 0.00 138 ASN A N 4
ATOM 1448 C CA . ASN A 1 9 ? 3.668 -5.964 11.313 1.00 0.00 138 ASN A CA 4
ATOM 1449 C C . ASN A 1 9 ? 4.279 -4.600 11.642 1.00 0.00 138 ASN A C 4
ATOM 1450 O O . ASN A 1 9 ? 3.576 -3.591 11.673 1.00 0.00 138 ASN A O 4
ATOM 1460 N N . ARG A 1 10 ? 5.583 -4.613 11.880 1.00 0.00 139 ARG A N 4
ATOM 1461 C CA . ARG A 1 10 ? 6.297 -3.391 12.204 1.00 0.00 139 ARG A CA 4
ATOM 1462 C C . ARG A 1 10 ? 6.004 -2.311 11.160 1.00 0.00 139 ARG A C 4
ATOM 1463 O O . ARG A 1 10 ? 5.666 -2.623 10.019 1.00 0.00 139 ARG A O 4
ATOM 1482 N N . ALA A 1 11 ? 6.145 -1.065 11.587 1.00 0.00 140 ALA A N 4
ATOM 1483 C CA . ALA A 1 11 ? 5.899 0.062 10.704 1.00 0.00 140 ALA A CA 4
ATOM 1484 C C . ALA A 1 11 ? 6.903 1.174 11.013 1.00 0.00 140 ALA A C 4
ATOM 1485 O O . ALA A 1 11 ? 7.148 1.489 12.177 1.00 0.00 140 ALA A O 4
ATOM 1492 N N . PHE A 1 12 ? 7.457 1.740 9.951 1.00 0.00 141 PHE A N 4
ATOM 1493 C CA . PHE A 1 12 ? 8.429 2.811 10.095 1.00 0.00 141 PHE A CA 4
ATOM 1494 C C . PHE A 1 12 ? 7.965 4.073 9.363 1.00 0.00 141 PHE A C 4
ATOM 1495 O O . PHE A 1 12 ? 7.182 3.995 8.418 1.00 0.00 141 PHE A O 4
ATOM 1512 N N . THR A 1 13 ? 8.468 5.207 9.829 1.00 0.00 142 THR A N 4
ATOM 1513 C CA . THR A 1 13 ? 8.116 6.483 9.231 1.00 0.00 142 THR A CA 4
ATOM 1514 C C . THR A 1 13 ? 8.724 6.604 7.833 1.00 0.00 142 THR A C 4
ATOM 1515 O O . THR A 1 13 ? 8.286 7.426 7.030 1.00 0.00 142 THR A O 4
ATOM 1524 N N . ARG A 1 14 ? 9.724 5.770 7.584 1.00 0.00 143 ARG A N 4
ATOM 1525 C CA . ARG A 1 14 ? 10.397 5.773 6.296 1.00 0.00 143 ARG A CA 4
ATOM 1526 C C . ARG A 1 14 ? 10.243 4.412 5.614 1.00 0.00 143 ARG A C 4
ATOM 1527 O O . ARG A 1 14 ? 9.843 3.437 6.250 1.00 0.00 143 ARG A O 4
ATOM 1546 N N . ARG A 1 15 ? 10.567 4.389 4.330 1.00 0.00 144 ARG A N 4
ATOM 1547 C CA . ARG A 1 15 ? 10.470 3.163 3.555 1.00 0.00 144 ARG A CA 4
ATOM 1548 C C . ARG A 1 15 ? 11.786 2.388 3.621 1.00 0.00 144 ARG A C 4
ATOM 1549 O O . ARG A 1 15 ? 11.793 1.160 3.539 1.00 0.00 144 ARG A O 4
ATOM 1568 N N . ASP A 1 16 ? 12.870 3.136 3.770 1.00 0.00 145 ASP A N 4
ATOM 1569 C CA . ASP A 1 16 ? 14.190 2.533 3.848 1.00 0.00 145 ASP A CA 4
ATOM 1570 C C . ASP A 1 16 ? 14.236 1.568 5.035 1.00 0.00 145 ASP A C 4
ATOM 1571 O O . ASP A 1 16 ? 14.747 0.456 4.916 1.00 0.00 145 ASP A O 4
ATOM 1580 N N . LEU A 1 17 ? 13.695 2.029 6.153 1.00 0.00 146 LEU A N 4
ATOM 1581 C CA . LEU A 1 17 ? 13.667 1.220 7.360 1.00 0.00 146 LEU A CA 4
ATOM 1582 C C . LEU A 1 17 ? 12.856 -0.050 7.100 1.00 0.00 146 LEU A C 4
ATOM 1583 O O . LEU A 1 17 ? 13.138 -1.100 7.674 1.00 0.00 146 LEU A O 4
ATOM 1595 N N . LEU A 1 18 ? 11.863 0.088 6.233 1.00 0.00 147 LEU A N 4
ATOM 1596 C CA . LEU A 1 18 ? 11.008 -1.036 5.889 1.00 0.00 147 LEU A CA 4
ATOM 1597 C C . LEU A 1 18 ? 11.819 -2.063 5.095 1.00 0.00 147 LEU A C 4
ATOM 1598 O O . LEU A 1 18 ? 11.630 -3.268 5.258 1.00 0.00 147 LEU A O 4
ATOM 1610 N N . ILE A 1 19 ? 12.703 -1.548 4.253 1.00 0.00 148 ILE A N 4
ATOM 1611 C CA . ILE A 1 19 ? 13.542 -2.406 3.433 1.00 0.00 148 ILE A CA 4
ATOM 1612 C C . ILE A 1 19 ? 14.603 -3.067 4.314 1.00 0.00 148 ILE A C 4
ATOM 1613 O O . ILE A 1 19 ? 14.523 -4.260 4.600 1.00 0.00 148 ILE A O 4
ATOM 1624 N N . ARG A 1 20 ? 15.574 -2.262 4.721 1.00 0.00 149 ARG A N 4
ATOM 1625 C CA . ARG A 1 20 ? 16.650 -2.754 5.565 1.00 0.00 149 ARG A CA 4
ATOM 1626 C C . ARG A 1 20 ? 16.109 -3.759 6.583 1.00 0.00 149 ARG A C 4
ATOM 1627 O O . ARG A 1 20 ? 16.777 -4.740 6.909 1.00 0.00 149 ARG A O 4
ATOM 1646 N N . HIS A 1 21 ? 14.904 -3.482 7.058 1.00 0.00 150 HIS A N 4
ATOM 1647 C CA . HIS A 1 21 ? 14.265 -4.349 8.033 1.00 0.00 150 HIS A CA 4
ATOM 1648 C C . HIS A 1 21 ? 14.174 -5.770 7.473 1.00 0.00 150 HIS A C 4
ATOM 1649 O O . HIS A 1 21 ? 14.497 -6.735 8.164 1.00 0.00 150 HIS A O 4
ATOM 1663 N N . ALA A 1 22 ? 13.731 -5.854 6.228 1.00 0.00 151 ALA A N 4
ATOM 1664 C CA . ALA A 1 22 ? 13.593 -7.141 5.567 1.00 0.00 151 ALA A CA 4
ATOM 1665 C C . ALA A 1 22 ? 14.965 -7.815 5.482 1.00 0.00 151 ALA A C 4
ATOM 1666 O O . ALA A 1 22 ? 15.072 -9.031 5.635 1.00 0.00 151 ALA A O 4
ATOM 1673 N N . GLN A 1 23 ? 15.978 -6.997 5.239 1.00 0.00 152 GLN A N 4
ATOM 1674 C CA . GLN A 1 23 ? 17.337 -7.498 5.133 1.00 0.00 152 GLN A CA 4
ATOM 1675 C C . GLN A 1 23 ? 17.973 -7.607 6.520 1.00 0.00 152 GLN A C 4
ATOM 1676 O O . GLN A 1 23 ? 19.139 -7.980 6.645 1.00 0.00 152 GLN A O 4
ATOM 1689 N N . LYS A 1 24 ? 17.180 -7.272 7.527 1.00 0.00 153 LYS A N 4
ATOM 1690 C CA . LYS A 1 24 ? 17.651 -7.327 8.900 1.00 0.00 153 LYS A CA 4
ATOM 1691 C C . LYS A 1 24 ? 17.000 -8.515 9.612 1.00 0.00 153 LYS A C 4
ATOM 1692 O O . LYS A 1 24 ? 17.660 -9.514 9.891 1.00 0.00 153 LYS A O 4
ATOM 1711 N N . ILE A 1 25 ? 15.712 -8.366 9.885 1.00 0.00 154 ILE A N 4
ATOM 1712 C CA . ILE A 1 25 ? 14.965 -9.414 10.558 1.00 0.00 154 ILE A CA 4
ATOM 1713 C C . ILE A 1 25 ? 14.794 -10.604 9.611 1.00 0.00 154 ILE A C 4
ATOM 1714 O O . ILE A 1 25 ? 15.367 -11.668 9.836 1.00 0.00 154 ILE A O 4
ATOM 1725 N N . HIS A 1 26 ? 14.005 -10.382 8.571 1.00 0.00 155 HIS A N 4
ATOM 1726 C CA . HIS A 1 26 ? 13.752 -11.421 7.588 1.00 0.00 155 HIS A CA 4
ATOM 1727 C C . HIS A 1 26 ? 14.907 -11.472 6.586 1.00 0.00 155 HIS A C 4
ATOM 1728 O O . HIS A 1 26 ? 14.731 -11.918 5.453 1.00 0.00 155 HIS A O 4
ATOM 1742 N N . SER A 1 27 ? 16.063 -11.009 7.040 1.00 0.00 156 SER A N 4
ATOM 1743 C CA . SER A 1 27 ? 17.246 -10.996 6.197 1.00 0.00 156 SER A CA 4
ATOM 1744 C C . SER A 1 27 ? 17.413 -12.352 5.508 1.00 0.00 156 SER A C 4
ATOM 1745 O O . SER A 1 27 ? 16.556 -13.225 5.632 1.00 0.00 156 SER A O 4
ATOM 1753 N N . GLY A 1 28 ? 18.523 -12.486 4.798 1.00 0.00 157 GLY A N 4
ATOM 1754 C CA . GLY A 1 28 ? 18.813 -13.720 4.089 1.00 0.00 157 GLY A CA 4
ATOM 1755 C C . GLY A 1 28 ? 18.629 -13.543 2.581 1.00 0.00 157 GLY A C 4
ATOM 1756 O O . GLY A 1 28 ? 19.463 -12.929 1.917 1.00 0.00 157 GLY A O 4
ATOM 1760 N N . ASN A 1 29 ? 17.530 -14.093 2.083 1.00 0.00 158 ASN A N 4
ATOM 1761 C CA . ASN A 1 29 ? 17.226 -14.002 0.665 1.00 0.00 158 ASN A CA 4
ATOM 1762 C C . ASN A 1 29 ? 15.901 -13.260 0.478 1.00 0.00 158 ASN A C 4
ATOM 1763 O O . ASN A 1 29 ? 15.684 -12.619 -0.550 1.00 0.00 158 ASN A O 4
ATOM 1773 N N . LEU A 1 30 ? 15.050 -13.372 1.487 1.00 0.00 159 LEU A N 4
ATOM 1774 C CA . LEU A 1 30 ? 13.752 -12.719 1.447 1.00 0.00 159 LEU A CA 4
ATOM 1775 C C . LEU A 1 30 ? 13.940 -11.209 1.605 1.00 0.00 159 LEU A C 4
ATOM 1776 O O . LEU A 1 30 ? 14.204 -10.723 2.703 1.00 0.00 159 LEU A O 4
ATOM 1789 N N . LYS A 1 1 ? -1.658 2.215 2.895 1.00 0.00 130 LYS A N 5
ATOM 1790 C CA . LYS A 1 1 ? -0.415 1.715 2.335 1.00 0.00 130 LYS A CA 5
ATOM 1791 C C . LYS A 1 1 ? 0.765 2.384 3.043 1.00 0.00 130 LYS A C 5
ATOM 1792 O O . LYS A 1 1 ? 1.720 2.812 2.396 1.00 0.00 130 LYS A O 5
ATOM 1811 N N . ALA A 1 2 ? 0.661 2.451 4.362 1.00 0.00 131 ALA A N 5
ATOM 1812 C CA . ALA A 1 2 ? 1.707 3.061 5.165 1.00 0.00 131 ALA A CA 5
ATOM 1813 C C . ALA A 1 2 ? 2.828 2.044 5.390 1.00 0.00 131 ALA A C 5
ATOM 1814 O O . ALA A 1 2 ? 2.564 0.869 5.643 1.00 0.00 131 ALA A O 5
ATOM 1821 N N . TYR A 1 3 ? 4.055 2.532 5.289 1.00 0.00 132 TYR A N 5
ATOM 1822 C CA . TYR A 1 3 ? 5.218 1.682 5.479 1.00 0.00 132 TYR A CA 5
ATOM 1823 C C . TYR A 1 3 ? 5.047 0.784 6.706 1.00 0.00 132 TYR A C 5
ATOM 1824 O O . TYR A 1 3 ? 5.459 1.148 7.807 1.00 0.00 132 TYR A O 5
ATOM 1842 N N . ALA A 1 4 ? 4.438 -0.370 6.476 1.00 0.00 133 ALA A N 5
ATOM 1843 C CA . ALA A 1 4 ? 4.208 -1.322 7.549 1.00 0.00 133 ALA A CA 5
ATOM 1844 C C . ALA A 1 4 ? 4.557 -2.729 7.061 1.00 0.00 133 ALA A C 5
ATOM 1845 O O . ALA A 1 4 ? 3.956 -3.226 6.110 1.00 0.00 133 ALA A O 5
ATOM 1852 N N . CYS A 1 5 ? 5.526 -3.330 7.734 1.00 0.00 134 CYS A N 5
ATOM 1853 C CA . CYS A 1 5 ? 5.962 -4.671 7.381 1.00 0.00 134 CYS A CA 5
ATOM 1854 C C . CYS A 1 5 ? 4.818 -5.642 7.680 1.00 0.00 134 CYS A C 5
ATOM 1855 O O . CYS A 1 5 ? 4.456 -5.843 8.838 1.00 0.00 134 CYS A O 5
ATOM 1862 N N . GLY A 1 6 ? 4.282 -6.219 6.615 1.00 0.00 135 GLY A N 5
ATOM 1863 C CA . GLY A 1 6 ? 3.186 -7.165 6.747 1.00 0.00 135 GLY A CA 5
ATOM 1864 C C . GLY A 1 6 ? 3.687 -8.513 7.271 1.00 0.00 135 GLY A C 5
ATOM 1865 O O . GLY A 1 6 ? 2.911 -9.459 7.400 1.00 0.00 135 GLY A O 5
ATOM 1869 N N . LEU A 1 7 ? 4.979 -8.557 7.558 1.00 0.00 136 LEU A N 5
ATOM 1870 C CA . LEU A 1 7 ? 5.592 -9.773 8.064 1.00 0.00 136 LEU A CA 5
ATOM 1871 C C . LEU A 1 7 ? 5.606 -9.734 9.594 1.00 0.00 136 LEU A C 5
ATOM 1872 O O . LEU A 1 7 ? 4.969 -10.560 10.246 1.00 0.00 136 LEU A O 5
ATOM 1884 N N . CYS A 1 8 ? 6.339 -8.764 10.123 1.00 0.00 137 CYS A N 5
ATOM 1885 C CA . CYS A 1 8 ? 6.443 -8.607 11.563 1.00 0.00 137 CYS A CA 5
ATOM 1886 C C . CYS A 1 8 ? 5.314 -7.687 12.029 1.00 0.00 137 CYS A C 5
ATOM 1887 O O . CYS A 1 8 ? 4.984 -7.654 13.214 1.00 0.00 137 CYS A O 5
ATOM 1894 N N . ASN A 1 9 ? 4.752 -6.961 11.073 1.00 0.00 138 ASN A N 5
ATOM 1895 C CA . ASN A 1 9 ? 3.666 -6.043 11.370 1.00 0.00 138 ASN A CA 5
ATOM 1896 C C . ASN A 1 9 ? 4.244 -4.665 11.697 1.00 0.00 138 ASN A C 5
ATOM 1897 O O . ASN A 1 9 ? 3.517 -3.673 11.726 1.00 0.00 138 ASN A O 5
ATOM 1907 N N . ARG A 1 10 ? 5.548 -4.646 11.935 1.00 0.00 139 ARG A N 5
ATOM 1908 C CA . ARG A 1 10 ? 6.232 -3.406 12.258 1.00 0.00 139 ARG A CA 5
ATOM 1909 C C . ARG A 1 10 ? 5.962 -2.354 11.180 1.00 0.00 139 ARG A C 5
ATOM 1910 O O . ARG A 1 10 ? 5.672 -2.695 10.034 1.00 0.00 139 ARG A O 5
ATOM 1929 N N . ALA A 1 11 ? 6.069 -1.097 11.584 1.00 0.00 140 ALA A N 5
ATOM 1930 C CA . ALA A 1 11 ? 5.840 0.007 10.667 1.00 0.00 140 ALA A CA 5
ATOM 1931 C C . ALA A 1 11 ? 6.826 1.134 10.977 1.00 0.00 140 ALA A C 5
ATOM 1932 O O . ALA A 1 11 ? 7.030 1.484 12.138 1.00 0.00 140 ALA A O 5
ATOM 1939 N N . PHE A 1 12 ? 7.414 1.671 9.918 1.00 0.00 141 PHE A N 5
ATOM 1940 C CA . PHE A 1 12 ? 8.374 2.752 10.062 1.00 0.00 141 PHE A CA 5
ATOM 1941 C C . PHE A 1 12 ? 7.906 4.004 9.315 1.00 0.00 141 PHE A C 5
ATOM 1942 O O . PHE A 1 12 ? 6.970 3.943 8.521 1.00 0.00 141 PHE A O 5
ATOM 1959 N N . THR A 1 13 ? 8.581 5.108 9.599 1.00 0.00 142 THR A N 5
ATOM 1960 C CA . THR A 1 13 ? 8.247 6.372 8.965 1.00 0.00 142 THR A CA 5
ATOM 1961 C C . THR A 1 13 ? 8.791 6.412 7.536 1.00 0.00 142 THR A C 5
ATOM 1962 O O . THR A 1 13 ? 8.148 6.954 6.638 1.00 0.00 142 THR A O 5
ATOM 1971 N N . ARG A 1 14 ? 9.969 5.831 7.368 1.00 0.00 143 ARG A N 5
ATOM 1972 C CA . ARG A 1 14 ? 10.607 5.793 6.063 1.00 0.00 143 ARG A CA 5
ATOM 1973 C C . ARG A 1 14 ? 10.542 4.379 5.482 1.00 0.00 143 ARG A C 5
ATOM 1974 O O . ARG A 1 14 ? 10.289 3.417 6.205 1.00 0.00 143 ARG A O 5
ATOM 1993 N N . ARG A 1 15 ? 10.774 4.299 4.180 1.00 0.00 144 ARG A N 5
ATOM 1994 C CA . ARG A 1 15 ? 10.746 3.018 3.492 1.00 0.00 144 ARG A CA 5
ATOM 1995 C C . ARG A 1 15 ? 12.038 2.245 3.756 1.00 0.00 144 ARG A C 5
ATOM 1996 O O . ARG A 1 15 ? 12.005 1.044 4.025 1.00 0.00 144 ARG A O 5
ATOM 2015 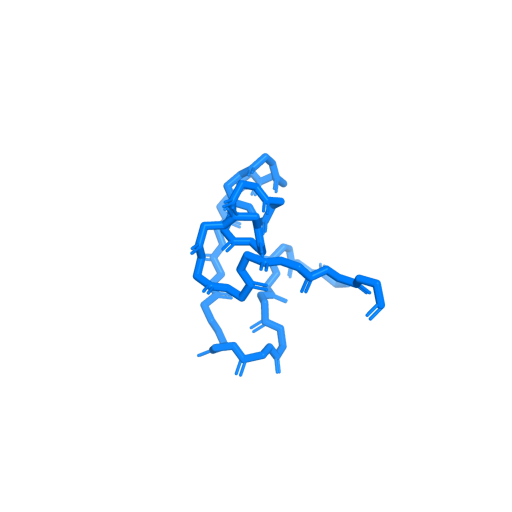N N . ASP A 1 16 ? 13.149 2.962 3.671 1.00 0.00 145 ASP A N 5
ATOM 2016 C CA . ASP A 1 16 ? 14.451 2.358 3.898 1.00 0.00 145 ASP A CA 5
ATOM 2017 C C . ASP A 1 16 ? 14.396 1.499 5.163 1.00 0.00 145 ASP A C 5
ATOM 2018 O O . ASP A 1 16 ? 14.906 0.380 5.179 1.00 0.00 145 ASP A O 5
ATOM 2027 N N . LEU A 1 17 ? 13.774 2.056 6.191 1.00 0.00 146 LEU A N 5
ATOM 2028 C CA . LEU A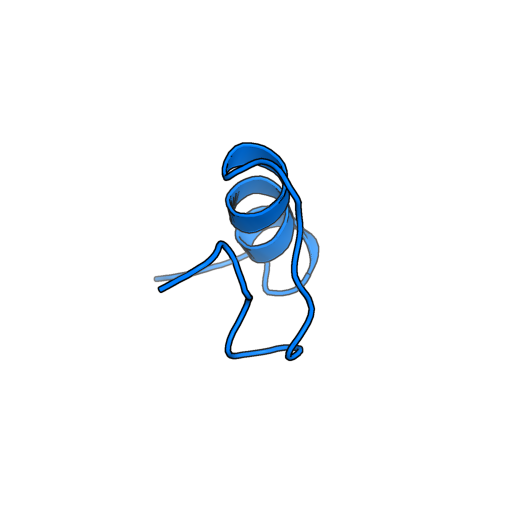 1 17 ? 13.646 1.354 7.457 1.00 0.00 146 LEU A CA 5
ATOM 2029 C C . LEU A 1 17 ? 12.867 0.055 7.240 1.00 0.00 146 LEU A C 5
ATOM 2030 O O . LEU A 1 17 ? 13.137 -0.951 7.893 1.00 0.00 146 LEU A O 5
ATOM 2042 N N . LEU A 1 18 ? 11.916 0.120 6.319 1.00 0.00 147 LEU A N 5
ATOM 2043 C CA . LEU A 1 18 ? 11.097 -1.040 6.007 1.00 0.00 147 LEU A CA 5
ATOM 2044 C C . LEU A 1 18 ? 11.930 -2.049 5.216 1.00 0.00 147 LEU A C 5
ATOM 2045 O O . LEU A 1 18 ? 11.837 -3.253 5.448 1.00 0.00 147 LEU A O 5
ATOM 2057 N N . ILE A 1 19 ? 12.725 -1.521 4.296 1.00 0.00 148 ILE A N 5
ATOM 2058 C CA . ILE A 1 19 ? 13.574 -2.362 3.469 1.00 0.00 148 ILE A CA 5
ATOM 2059 C C . ILE A 1 19 ? 14.637 -3.027 4.347 1.00 0.00 148 ILE A C 5
ATOM 2060 O O . ILE A 1 19 ? 14.607 -4.239 4.553 1.00 0.00 148 ILE A O 5
ATOM 2071 N N . ARG A 1 20 ? 15.551 -2.203 4.839 1.00 0.00 149 ARG A N 5
ATOM 2072 C CA . ARG A 1 20 ? 16.621 -2.696 5.690 1.00 0.00 149 ARG A CA 5
ATOM 2073 C C . ARG A 1 20 ? 16.079 -3.727 6.681 1.00 0.00 149 ARG A C 5
ATOM 2074 O O . ARG A 1 20 ? 16.743 -4.719 6.976 1.00 0.00 149 ARG A O 5
ATOM 2093 N N . HIS A 1 21 ? 14.876 -3.457 7.168 1.00 0.00 150 HIS A N 5
ATOM 2094 C CA . HIS A 1 21 ? 14.238 -4.350 8.121 1.00 0.00 150 HIS A CA 5
ATOM 2095 C C . HIS A 1 21 ? 14.104 -5.745 7.507 1.00 0.00 150 HIS A C 5
ATOM 2096 O O . HIS A 1 21 ? 14.484 -6.738 8.126 1.00 0.00 150 HIS A O 5
ATOM 2110 N N . ALA A 1 22 ? 13.564 -5.776 6.299 1.00 0.00 151 ALA A N 5
ATOM 2111 C CA . ALA A 1 22 ? 13.377 -7.032 5.594 1.00 0.00 151 ALA A CA 5
ATOM 2112 C C . ALA A 1 22 ? 14.735 -7.708 5.394 1.00 0.00 151 ALA A C 5
ATOM 2113 O O . ALA A 1 22 ? 14.834 -8.934 5.434 1.00 0.00 151 ALA A O 5
ATOM 2120 N N . GLN A 1 23 ? 15.747 -6.879 5.186 1.00 0.00 152 GLN A N 5
ATOM 2121 C CA . GLN A 1 23 ? 17.095 -7.382 4.980 1.00 0.00 152 GLN A CA 5
ATOM 2122 C C . GLN A 1 23 ? 17.807 -7.555 6.323 1.00 0.00 152 GLN A C 5
ATOM 2123 O O . GLN A 1 23 ? 18.918 -8.082 6.378 1.00 0.00 152 GLN A O 5
ATOM 2136 N N . LYS A 1 24 ? 17.140 -7.102 7.374 1.00 0.00 153 LYS A N 5
ATOM 2137 C CA . LYS A 1 24 ? 17.695 -7.200 8.713 1.00 0.00 153 LYS A CA 5
ATOM 2138 C C . LYS A 1 24 ? 17.009 -8.344 9.463 1.00 0.00 153 LYS A C 5
ATOM 2139 O O . LYS A 1 24 ? 17.632 -9.365 9.749 1.00 0.00 153 LYS A O 5
ATOM 2158 N N . ILE A 1 25 ? 15.734 -8.134 9.759 1.00 0.00 154 ILE A N 5
ATOM 2159 C CA . ILE A 1 25 ? 14.957 -9.134 10.470 1.00 0.00 154 ILE A CA 5
ATOM 2160 C C . ILE A 1 25 ? 14.785 -10.367 9.579 1.00 0.00 154 ILE A C 5
ATOM 2161 O O . ILE A 1 25 ? 15.329 -11.430 9.873 1.00 0.00 154 ILE A O 5
ATOM 2172 N N . HIS A 1 26 ? 14.025 -10.183 8.510 1.00 0.00 155 HIS A N 5
ATOM 2173 C CA . HIS A 1 26 ? 13.774 -11.267 7.575 1.00 0.00 155 HIS A CA 5
ATOM 2174 C C . HIS A 1 26 ? 14.935 -11.367 6.582 1.00 0.00 155 HIS A C 5
ATOM 2175 O O . HIS A 1 26 ? 14.780 -11.924 5.497 1.00 0.00 155 HIS A O 5
ATOM 2189 N N . SER A 1 27 ? 16.070 -10.819 6.990 1.00 0.00 156 SER A N 5
ATOM 2190 C CA . SER A 1 27 ? 17.255 -10.839 6.150 1.00 0.00 156 SER A CA 5
ATOM 2191 C C . SER A 1 27 ? 17.134 -11.948 5.103 1.00 0.00 156 SER A C 5
ATOM 2192 O O . SER A 1 27 ? 17.572 -13.075 5.334 1.00 0.00 156 SER A O 5
ATOM 2200 N N . GLY A 1 28 ? 16.540 -11.591 3.974 1.00 0.00 157 GLY A N 5
ATOM 2201 C CA . GLY A 1 28 ? 16.357 -12.541 2.890 1.00 0.00 157 GLY A CA 5
ATOM 2202 C C . GLY A 1 28 ? 15.155 -12.160 2.024 1.00 0.00 157 GLY A C 5
ATOM 2203 O O . GLY A 1 28 ? 14.039 -12.039 2.524 1.00 0.00 157 GLY A O 5
ATOM 2207 N N . ASN A 1 29 ? 15.426 -11.981 0.739 1.00 0.00 158 ASN A N 5
ATOM 2208 C CA . ASN A 1 29 ? 14.381 -11.616 -0.202 1.00 0.00 158 ASN A CA 5
ATOM 2209 C C . ASN A 1 29 ? 13.401 -12.781 -0.346 1.00 0.00 158 ASN A C 5
ATOM 2210 O O . ASN A 1 29 ? 13.811 -13.940 -0.393 1.00 0.00 158 ASN A O 5
ATOM 2220 N N . LEU A 1 30 ? 12.124 -12.434 -0.412 1.00 0.00 159 LEU A N 5
ATOM 2221 C CA . LEU A 1 30 ? 11.081 -13.436 -0.549 1.00 0.00 159 LEU A CA 5
ATOM 2222 C C . LEU A 1 30 ? 11.457 -14.405 -1.673 1.00 0.00 159 LEU A C 5
ATOM 2223 O O . LEU A 1 30 ? 10.704 -14.571 -2.631 1.00 0.00 159 LEU A O 5
ATOM 2236 N N . LYS A 1 1 ? -1.458 0.871 3.692 1.00 0.00 130 LYS A N 6
ATOM 2237 C CA . LYS A 1 1 ? -1.378 2.207 3.127 1.00 0.00 130 LYS A CA 6
ATOM 2238 C C . LYS A 1 1 ? -0.381 3.040 3.937 1.00 0.00 130 LYS A C 6
ATOM 2239 O O . LYS A 1 1 ? -0.529 4.255 4.048 1.00 0.00 130 LYS A O 6
ATOM 2258 N N . ALA A 1 2 ? 0.611 2.351 4.480 1.00 0.00 131 ALA A N 6
ATOM 2259 C CA . ALA A 1 2 ? 1.632 3.011 5.276 1.00 0.00 131 ALA A CA 6
ATOM 2260 C C . ALA A 1 2 ? 2.788 2.041 5.523 1.00 0.00 131 ALA A C 6
ATOM 2261 O O . ALA A 1 2 ? 2.569 0.895 5.914 1.00 0.00 131 ALA A O 6
ATOM 2268 N N . TYR A 1 3 ? 3.995 2.533 5.283 1.00 0.00 132 TYR A N 6
ATOM 2269 C CA . TYR A 1 3 ? 5.186 1.72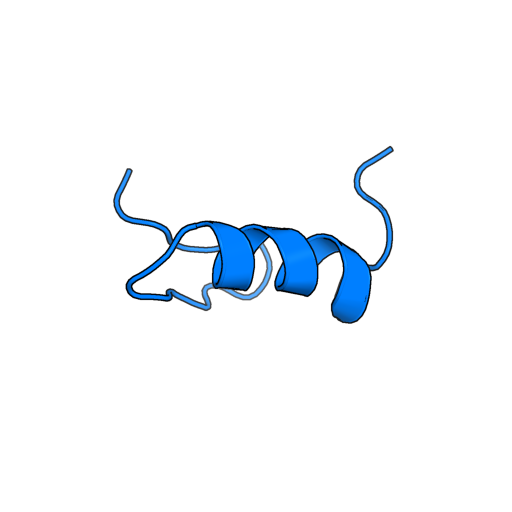3 5.474 1.00 0.00 132 TYR A CA 6
ATOM 2270 C C . TYR A 1 3 ? 5.042 0.818 6.700 1.00 0.00 132 TYR A C 6
ATOM 2271 O O . TYR A 1 3 ? 5.446 1.188 7.800 1.00 0.00 132 TYR A O 6
ATOM 2289 N N . ALA A 1 4 ? 4.466 -0.352 6.467 1.00 0.00 133 ALA A N 6
ATOM 2290 C CA . ALA A 1 4 ? 4.264 -1.313 7.537 1.00 0.00 133 ALA A CA 6
ATOM 2291 C C . ALA A 1 4 ? 4.624 -2.713 7.035 1.00 0.00 133 ALA A C 6
ATOM 2292 O O . ALA A 1 4 ? 4.078 -3.176 6.036 1.00 0.00 133 ALA A O 6
ATOM 2299 N N . CYS A 1 5 ? 5.540 -3.347 7.753 1.00 0.00 134 CYS A N 6
ATOM 2300 C CA . CYS A 1 5 ? 5.979 -4.684 7.392 1.00 0.00 134 CYS A CA 6
ATOM 2301 C C . CYS A 1 5 ? 4.826 -5.655 7.654 1.00 0.00 134 CYS A C 6
ATOM 2302 O O . CYS A 1 5 ? 4.448 -5.881 8.803 1.00 0.00 134 CYS A O 6
ATOM 2309 N N . GLY A 1 6 ? 4.298 -6.204 6.570 1.00 0.00 135 GLY A N 6
ATOM 2310 C CA . GLY A 1 6 ? 3.195 -7.145 6.667 1.00 0.00 135 GLY A CA 6
ATOM 2311 C C . GLY A 1 6 ? 3.675 -8.497 7.203 1.00 0.00 135 GLY A C 6
ATOM 2312 O O . GLY A 1 6 ? 2.892 -9.439 7.308 1.00 0.00 135 GLY A O 6
ATOM 2316 N N . LEU A 1 7 ? 4.959 -8.548 7.525 1.00 0.00 136 LEU A N 6
ATOM 2317 C CA . LEU A 1 7 ? 5.552 -9.767 8.046 1.00 0.00 136 LEU A CA 6
ATOM 2318 C C . LEU A 1 7 ? 5.538 -9.723 9.575 1.00 0.00 136 LEU A C 6
ATOM 2319 O O . LEU A 1 7 ? 4.888 -10.546 10.218 1.00 0.00 136 LEU A O 6
ATOM 2331 N N . CYS A 1 8 ? 6.267 -8.755 10.113 1.00 0.00 137 CYS A N 6
ATOM 2332 C CA . CYS A 1 8 ? 6.346 -8.593 11.555 1.00 0.00 137 CYS A CA 6
ATOM 2333 C C . CYS A 1 8 ? 5.233 -7.640 11.994 1.00 0.00 137 CYS A C 6
ATOM 2334 O O . CYS A 1 8 ? 4.899 -7.572 13.176 1.00 0.00 137 CYS A O 6
ATOM 2341 N N . ASN A 1 9 ? 4.692 -6.925 11.019 1.00 0.00 138 ASN A N 6
ATOM 2342 C CA . ASN A 1 9 ? 3.623 -5.978 11.290 1.00 0.00 138 ASN A CA 6
ATOM 2343 C C . ASN A 1 9 ? 4.230 -4.614 11.624 1.00 0.00 138 ASN A C 6
ATOM 2344 O O . ASN A 1 9 ? 3.541 -3.597 11.580 1.00 0.00 138 ASN A O 6
ATOM 2354 N N . ARG A 1 10 ? 5.514 -4.637 11.950 1.00 0.00 139 ARG A N 6
ATOM 2355 C CA . ARG A 1 10 ? 6.222 -3.414 12.291 1.00 0.00 139 ARG A CA 6
ATOM 2356 C C . ARG A 1 10 ? 5.997 -2.352 11.213 1.00 0.00 139 ARG A C 6
ATOM 2357 O O . ARG A 1 10 ? 5.729 -2.682 10.058 1.00 0.00 139 ARG A O 6
ATOM 2376 N N . ALA A 1 11 ? 6.115 -1.100 11.628 1.00 0.00 140 ALA A N 6
ATOM 2377 C CA . ALA A 1 11 ? 5.927 0.013 10.712 1.00 0.00 140 ALA A CA 6
ATOM 2378 C C . ALA A 1 11 ? 6.950 1.106 11.028 1.00 0.00 140 ALA A C 6
ATOM 2379 O O . ALA A 1 11 ? 7.272 1.342 12.192 1.00 0.00 140 ALA A O 6
ATOM 2386 N N . PHE A 1 12 ? 7.432 1.745 9.972 1.00 0.00 141 PHE A N 6
ATOM 2387 C CA . PHE A 1 12 ? 8.411 2.808 10.124 1.00 0.00 141 PHE A CA 6
ATOM 2388 C C . PHE A 1 12 ? 7.962 4.075 9.393 1.00 0.00 141 PHE A C 6
ATOM 2389 O O . PHE A 1 12 ? 6.961 4.062 8.678 1.00 0.00 141 PHE A O 6
ATOM 2406 N N . THR A 1 13 ? 8.724 5.140 9.599 1.00 0.00 142 THR A N 6
ATOM 2407 C CA . THR A 1 13 ? 8.416 6.412 8.969 1.00 0.00 142 THR A CA 6
ATOM 2408 C C . THR A 1 13 ? 8.803 6.382 7.489 1.00 0.00 142 THR A C 6
ATOM 2409 O O . THR A 1 13 ? 8.022 6.789 6.631 1.00 0.00 142 THR A O 6
ATOM 2418 N N . ARG A 1 14 ? 10.010 5.896 7.235 1.00 0.00 143 ARG A N 6
ATOM 2419 C CA . ARG A 1 14 ? 10.509 5.807 5.874 1.00 0.00 143 ARG A CA 6
ATOM 2420 C C . ARG A 1 14 ? 10.480 4.356 5.391 1.00 0.00 143 ARG A C 6
ATOM 2421 O O . ARG A 1 14 ? 10.326 3.434 6.193 1.00 0.00 143 ARG A O 6
ATOM 2440 N N . ARG A 1 15 ? 10.633 4.196 4.085 1.00 0.00 144 ARG A N 6
ATOM 2441 C CA . ARG A 1 15 ? 10.627 2.872 3.487 1.00 0.00 144 ARG A CA 6
ATOM 2442 C C . ARG A 1 15 ? 11.942 2.149 3.784 1.00 0.00 144 ARG A C 6
ATOM 2443 O O . ARG A 1 15 ? 11.942 0.965 4.117 1.00 0.00 144 ARG A O 6
ATOM 2462 N N . ASP A 1 16 ? 13.031 2.892 3.653 1.00 0.00 145 ASP A N 6
ATOM 2463 C CA . ASP A 1 16 ? 14.350 2.336 3.903 1.00 0.00 145 ASP A CA 6
ATOM 2464 C C . ASP A 1 16 ? 14.307 1.482 5.173 1.00 0.00 145 ASP A C 6
ATOM 2465 O O . ASP A 1 16 ? 14.785 0.350 5.180 1.00 0.00 145 ASP A O 6
ATOM 2474 N N . LEU A 1 17 ? 13.729 2.060 6.217 1.00 0.00 146 LEU A N 6
ATOM 2475 C CA . LEU A 1 17 ? 13.617 1.366 7.488 1.00 0.00 146 LEU A CA 6
ATOM 2476 C C . LEU A 1 17 ? 12.845 0.062 7.286 1.00 0.00 146 LEU A C 6
ATOM 2477 O O . LEU A 1 17 ? 13.133 -0.941 7.938 1.00 0.00 146 LEU A O 6
ATOM 2489 N N . LEU A 1 18 ? 11.880 0.115 6.380 1.00 0.00 147 LEU A N 6
ATOM 2490 C CA . LEU A 1 18 ? 11.064 -1.050 6.084 1.00 0.00 147 LEU A CA 6
ATOM 2491 C C . LEU A 1 18 ? 11.893 -2.058 5.285 1.00 0.00 147 LEU A C 6
ATOM 2492 O O . LEU A 1 18 ? 11.818 -3.261 5.528 1.00 0.00 147 LEU A O 6
ATOM 2504 N N . ILE A 1 19 ? 12.666 -1.529 4.346 1.00 0.00 148 ILE A N 6
ATOM 2505 C CA . ILE A 1 19 ? 13.508 -2.367 3.511 1.00 0.00 148 ILE A CA 6
ATOM 2506 C C . ILE A 1 19 ? 14.586 -3.023 4.376 1.00 0.00 148 ILE A C 6
ATOM 2507 O O . ILE A 1 19 ? 14.564 -4.235 4.586 1.00 0.00 148 ILE A O 6
ATOM 2518 N N . ARG A 1 20 ? 15.502 -2.195 4.853 1.00 0.00 149 ARG A N 6
ATOM 2519 C CA . ARG A 1 20 ? 16.586 -2.679 5.691 1.00 0.00 149 ARG A CA 6
ATOM 2520 C C . ARG A 1 20 ? 16.063 -3.711 6.692 1.00 0.00 149 ARG A C 6
ATOM 2521 O O . ARG A 1 20 ? 16.731 -4.706 6.971 1.00 0.00 149 ARG A O 6
ATOM 2540 N N . HIS A 1 21 ? 14.873 -3.438 7.206 1.00 0.00 150 HIS A N 6
ATOM 2541 C CA . HIS A 1 21 ? 14.252 -4.330 8.171 1.00 0.00 150 HIS A CA 6
ATOM 2542 C C . HIS A 1 21 ? 14.137 -5.732 7.572 1.00 0.00 150 HIS A C 6
ATOM 2543 O O . HIS A 1 21 ? 14.547 -6.713 8.193 1.00 0.00 150 HIS A O 6
ATOM 2557 N N . ALA A 1 22 ? 13.575 -5.786 6.373 1.00 0.00 151 ALA A N 6
ATOM 2558 C CA . ALA A 1 22 ? 13.401 -7.052 5.684 1.00 0.00 151 ALA A CA 6
ATOM 2559 C C . ALA A 1 22 ? 14.768 -7.705 5.470 1.00 0.00 151 ALA A C 6
ATOM 2560 O O . ALA A 1 22 ? 14.896 -8.926 5.545 1.00 0.00 151 ALA A O 6
ATOM 2567 N N . GLN A 1 23 ? 15.757 -6.862 5.208 1.00 0.00 152 GLN A N 6
ATOM 2568 C CA . GLN A 1 23 ? 17.110 -7.341 4.984 1.00 0.00 152 GLN A CA 6
ATOM 2569 C C . GLN A 1 23 ? 17.835 -7.528 6.318 1.00 0.00 152 GLN A C 6
ATOM 2570 O O . GLN A 1 23 ? 18.935 -8.076 6.359 1.00 0.00 152 GLN A O 6
ATOM 2583 N N . LYS A 1 24 ? 17.189 -7.061 7.376 1.00 0.00 153 LYS A N 6
ATOM 2584 C CA . LYS A 1 24 ? 17.759 -7.170 8.709 1.00 0.00 153 LYS A CA 6
ATOM 2585 C C . LYS A 1 24 ? 17.102 -8.338 9.445 1.00 0.00 153 LYS A C 6
ATOM 2586 O O . LYS A 1 24 ? 17.756 -9.338 9.742 1.00 0.00 153 LYS A O 6
ATOM 2605 N N . ILE A 1 25 ? 15.816 -8.175 9.721 1.00 0.00 154 ILE A N 6
ATOM 2606 C CA . ILE A 1 25 ? 15.064 -9.204 10.418 1.00 0.00 154 ILE A CA 6
ATOM 2607 C C . ILE A 1 25 ? 14.892 -10.415 9.499 1.00 0.00 154 ILE A C 6
ATOM 2608 O O . ILE A 1 25 ? 15.536 -11.444 9.696 1.00 0.00 154 ILE A O 6
ATOM 2619 N N . HIS A 1 26 ? 14.020 -10.252 8.515 1.00 0.00 155 HIS A N 6
ATOM 2620 C CA . HIS A 1 26 ? 13.756 -11.320 7.565 1.00 0.00 155 HIS A CA 6
ATOM 2621 C C . HIS A 1 26 ? 14.905 -11.406 6.559 1.00 0.00 155 HIS A C 6
ATOM 2622 O O . HIS A 1 26 ? 14.779 -12.059 5.523 1.00 0.00 155 HIS A O 6
ATOM 2636 N N . SER A 1 27 ? 15.998 -10.739 6.897 1.00 0.00 156 SER A N 6
ATOM 2637 C CA . SER A 1 27 ? 17.168 -10.732 6.036 1.00 0.00 156 SER A CA 6
ATOM 2638 C C . SER A 1 27 ? 16.984 -11.737 4.897 1.00 0.00 156 SER A C 6
ATOM 2639 O O . SER A 1 27 ? 17.505 -12.851 4.957 1.00 0.00 156 SER A O 6
ATOM 2647 N N . GLY A 1 28 ? 16.242 -11.310 3.886 1.00 0.00 157 GLY A N 6
ATOM 2648 C CA . GLY A 1 28 ? 15.984 -12.158 2.735 1.00 0.00 157 GLY A CA 6
ATOM 2649 C C . GLY A 1 28 ? 17.287 -12.519 2.016 1.00 0.00 157 GLY A C 6
ATOM 2650 O O . GLY A 1 28 ? 18.078 -13.316 2.520 1.00 0.00 157 GLY A O 6
ATOM 2654 N N . ASN A 1 29 ? 17.468 -11.916 0.851 1.00 0.00 158 ASN A N 6
ATOM 2655 C CA . ASN A 1 29 ? 18.661 -12.164 0.058 1.00 0.00 158 ASN A CA 6
ATOM 2656 C C . ASN A 1 29 ? 19.883 -12.191 0.978 1.00 0.00 158 ASN A C 6
ATOM 2657 O O . ASN A 1 29 ? 19.971 -11.409 1.925 1.00 0.00 158 ASN A O 6
ATOM 2667 N N . LEU A 1 30 ? 20.796 -13.099 0.669 1.00 0.00 159 LEU A N 6
ATOM 2668 C CA . LEU A 1 30 ? 22.009 -13.240 1.456 1.00 0.00 159 LEU A CA 6
ATOM 2669 C C . LEU A 1 30 ? 23.197 -13.467 0.519 1.00 0.00 159 LEU A C 6
ATOM 2670 O O . LEU A 1 30 ? 24.034 -12.582 0.346 1.00 0.00 159 LEU A O 6
ATOM 2683 N N . LYS A 1 1 ? -1.234 1.991 2.286 1.00 0.00 130 LYS A N 7
ATOM 2684 C CA . LYS A 1 1 ? -0.123 1.056 2.239 1.00 0.00 130 LYS A CA 7
ATOM 2685 C C . LYS A 1 1 ? 1.054 1.627 3.033 1.00 0.00 130 LYS A C 7
ATOM 2686 O O . LYS A 1 1 ? 2.210 1.412 2.676 1.00 0.00 130 LYS A O 7
ATOM 2705 N N . ALA A 1 2 ? 0.716 2.345 4.094 1.00 0.00 131 ALA A N 7
ATOM 2706 C CA . ALA A 1 2 ? 1.731 2.950 4.941 1.00 0.00 131 ALA A CA 7
ATOM 2707 C C . ALA A 1 2 ? 2.837 1.928 5.213 1.00 0.00 131 ALA A C 7
ATOM 2708 O O . ALA A 1 2 ? 2.563 0.741 5.380 1.00 0.00 131 ALA A O 7
ATOM 2715 N N . TYR A 1 3 ? 4.064 2.428 5.248 1.00 0.00 132 TYR A N 7
ATOM 2716 C CA . TYR A 1 3 ? 5.213 1.573 5.496 1.00 0.00 132 TYR A CA 7
ATOM 2717 C C . TYR A 1 3 ? 4.990 0.701 6.733 1.00 0.00 132 TYR A C 7
ATOM 2718 O O . TYR A 1 3 ? 5.374 1.078 7.839 1.00 0.00 132 TYR A O 7
ATOM 2736 N N . ALA A 1 4 ? 4.371 -0.448 6.504 1.00 0.00 133 ALA A N 7
ATOM 2737 C CA . ALA A 1 4 ? 4.093 -1.376 7.587 1.00 0.00 133 ALA A CA 7
ATOM 2738 C C . ALA A 1 4 ? 4.423 -2.799 7.130 1.00 0.00 133 ALA A C 7
ATOM 2739 O O . ALA A 1 4 ? 3.679 -3.392 6.351 1.00 0.00 133 ALA A O 7
ATOM 2746 N N . CYS A 1 5 ? 5.538 -3.304 7.634 1.00 0.00 134 CYS A N 7
ATOM 2747 C CA . CYS A 1 5 ? 5.976 -4.646 7.287 1.00 0.00 134 CYS A CA 7
ATOM 2748 C C . CYS A 1 5 ? 4.840 -5.619 7.608 1.00 0.00 134 CYS A C 7
ATOM 2749 O O . CYS A 1 5 ? 4.502 -5.823 8.773 1.00 0.00 134 CYS A O 7
ATOM 2756 N N . GLY A 1 6 ? 4.281 -6.194 6.553 1.00 0.00 135 GLY A N 7
ATOM 2757 C CA . GLY A 1 6 ? 3.189 -7.141 6.707 1.00 0.00 135 GLY A CA 7
ATOM 2758 C C . GLY A 1 6 ? 3.696 -8.476 7.258 1.00 0.00 135 GLY A C 7
ATOM 2759 O O . GLY A 1 6 ? 2.924 -9.422 7.410 1.00 0.00 135 GLY A O 7
ATOM 2763 N N . LEU A 1 7 ? 4.989 -8.510 7.543 1.00 0.00 136 LEU A N 7
ATOM 2764 C CA . LEU A 1 7 ? 5.607 -9.713 8.074 1.00 0.00 136 LEU A CA 7
ATOM 2765 C C . LEU A 1 7 ? 5.621 -9.642 9.602 1.00 0.00 136 LEU A C 7
ATOM 2766 O O . LEU A 1 7 ? 4.995 -10.462 10.271 1.00 0.00 136 LEU A O 7
ATOM 2778 N N . CYS A 1 8 ? 6.343 -8.653 10.111 1.00 0.00 137 CYS A N 7
ATOM 2779 C CA . CYS A 1 8 ? 6.446 -8.464 11.547 1.00 0.00 137 CYS A CA 7
ATOM 2780 C C . CYS A 1 8 ? 5.320 -7.528 11.992 1.00 0.00 137 CYS A C 7
ATOM 2781 O O . CYS A 1 8 ? 5.008 -7.447 13.178 1.00 0.00 137 CYS A O 7
ATOM 2788 N N . ASN A 1 9 ? 4.742 -6.846 11.014 1.00 0.00 138 ASN A N 7
ATOM 2789 C CA . ASN A 1 9 ? 3.657 -5.919 11.289 1.00 0.00 138 ASN A CA 7
ATOM 2790 C C . ASN A 1 9 ? 4.239 -4.546 11.634 1.00 0.00 138 ASN A C 7
ATOM 2791 O O . ASN A 1 9 ? 3.508 -3.561 11.720 1.00 0.00 138 ASN A O 7
ATOM 2801 N N . ARG A 1 10 ? 5.550 -4.526 11.823 1.00 0.00 139 ARG A N 7
ATOM 2802 C CA . ARG A 1 10 ? 6.240 -3.291 12.156 1.00 0.00 139 ARG A CA 7
ATOM 2803 C C . ARG A 1 10 ? 5.933 -2.214 11.114 1.00 0.00 139 ARG A C 7
ATOM 2804 O O . ARG A 1 10 ? 5.723 -2.522 9.941 1.00 0.00 139 ARG A O 7
ATOM 2823 N N . ALA A 1 11 ? 5.916 -0.974 11.578 1.00 0.00 140 ALA A N 7
ATOM 2824 C CA . ALA A 1 11 ? 5.638 0.151 10.700 1.00 0.00 140 ALA A CA 7
ATOM 2825 C C . ALA A 1 11 ? 6.640 1.272 10.983 1.00 0.00 140 ALA A C 7
ATOM 2826 O O . ALA A 1 11 ? 6.723 1.767 12.106 1.00 0.00 140 ALA A O 7
ATOM 2833 N N . PHE A 1 12 ? 7.376 1.640 9.943 1.00 0.00 141 PHE A N 7
ATOM 2834 C CA . PHE A 1 12 ? 8.368 2.694 10.065 1.00 0.00 141 PHE A CA 7
ATOM 2835 C C . PHE A 1 12 ? 7.911 3.964 9.346 1.00 0.00 141 PHE A C 7
ATOM 2836 O O . PHE A 1 12 ? 7.000 3.921 8.520 1.00 0.00 141 PHE A O 7
ATOM 2853 N N . THR A 1 13 ? 8.566 5.066 9.684 1.00 0.00 142 THR A N 7
ATOM 2854 C CA . THR A 1 13 ? 8.238 6.346 9.080 1.00 0.00 142 THR A CA 7
ATOM 2855 C C . THR A 1 13 ? 8.804 6.427 7.662 1.00 0.00 142 THR A C 7
ATOM 2856 O O . THR A 1 13 ? 8.232 7.089 6.797 1.00 0.00 142 THR A O 7
ATOM 2865 N N . ARG A 1 14 ? 9.923 5.745 7.465 1.00 0.00 143 ARG A N 7
ATOM 2866 C CA . ARG A 1 14 ? 10.574 5.731 6.167 1.00 0.00 143 ARG A CA 7
ATOM 2867 C C . ARG A 1 14 ? 10.514 4.328 5.557 1.00 0.00 143 ARG A C 7
ATOM 2868 O O . ARG A 1 14 ? 10.262 3.353 6.261 1.00 0.00 143 ARG A O 7
ATOM 2887 N N . ARG A 1 15 ? 10.750 4.274 4.255 1.00 0.00 144 ARG A N 7
ATOM 2888 C CA . ARG A 1 15 ? 10.725 3.007 3.543 1.00 0.00 144 ARG A CA 7
ATOM 2889 C C . ARG A 1 15 ? 12.018 2.230 3.799 1.00 0.00 144 ARG A C 7
ATOM 2890 O O . ARG A 1 15 ? 11.983 1.025 4.045 1.00 0.00 144 ARG A O 7
ATOM 2909 N N . ASP A 1 16 ? 13.128 2.950 3.734 1.00 0.00 145 ASP A N 7
ATOM 2910 C CA . ASP A 1 16 ? 14.429 2.342 3.957 1.00 0.00 145 ASP A CA 7
ATOM 2911 C C . ASP A 1 16 ? 14.366 1.453 5.200 1.00 0.00 145 ASP A C 7
ATOM 2912 O O . ASP A 1 16 ? 14.880 0.336 5.195 1.00 0.00 145 ASP A O 7
ATOM 2921 N N . LEU A 1 17 ? 13.730 1.982 6.235 1.00 0.00 146 LEU A N 7
ATOM 2922 C CA . LEU A 1 17 ? 13.593 1.249 7.483 1.00 0.00 146 LEU A CA 7
ATOM 2923 C C . LEU A 1 17 ? 12.815 -0.043 7.228 1.00 0.00 146 LEU A C 7
ATOM 2924 O O . LEU A 1 17 ? 13.069 -1.061 7.868 1.00 0.00 146 LEU A O 7
ATOM 2936 N N . LEU A 1 18 ? 11.882 0.041 6.290 1.00 0.00 147 LEU A N 7
ATOM 2937 C CA . LEU A 1 18 ? 11.065 -1.109 5.943 1.00 0.00 147 LEU A CA 7
ATOM 2938 C C . LEU A 1 18 ? 11.910 -2.110 5.153 1.00 0.00 147 LEU A C 7
ATOM 2939 O O . LEU A 1 18 ? 11.810 -3.317 5.365 1.00 0.00 147 LEU A O 7
ATOM 2951 N N . ILE A 1 19 ? 12.724 -1.571 4.256 1.00 0.00 148 ILE A N 7
ATOM 2952 C CA . ILE A 1 19 ? 13.587 -2.401 3.434 1.00 0.00 148 ILE A CA 7
ATOM 2953 C C . ILE A 1 19 ? 14.650 -3.058 4.318 1.00 0.00 148 ILE A C 7
ATOM 2954 O O . ILE A 1 19 ? 14.600 -4.263 4.562 1.00 0.00 148 ILE A O 7
ATOM 2965 N N . ARG A 1 20 ? 15.585 -2.238 4.773 1.00 0.00 149 ARG A N 7
ATOM 2966 C CA . ARG A 1 20 ? 16.658 -2.724 5.623 1.00 0.00 149 ARG A CA 7
ATOM 2967 C C . ARG A 1 20 ? 16.119 -3.753 6.619 1.00 0.00 149 ARG A C 7
ATOM 2968 O O . ARG A 1 20 ? 16.742 -4.790 6.842 1.00 0.00 149 ARG A O 7
ATOM 2987 N N . HIS A 1 21 ? 14.969 -3.431 7.192 1.00 0.00 150 HIS A N 7
ATOM 2988 C CA . HIS A 1 21 ? 14.341 -4.315 8.158 1.00 0.00 150 HIS A CA 7
ATOM 2989 C C . HIS A 1 21 ? 14.208 -5.718 7.562 1.00 0.00 150 HIS A C 7
ATOM 2990 O O . HIS A 1 21 ? 14.638 -6.698 8.168 1.00 0.00 150 HIS A O 7
ATOM 3004 N N . ALA A 1 22 ? 13.613 -5.769 6.379 1.00 0.00 151 ALA A N 7
ATOM 3005 C CA . ALA A 1 22 ? 13.420 -7.035 5.693 1.00 0.00 151 ALA A CA 7
ATOM 3006 C C . ALA A 1 22 ? 14.782 -7.673 5.415 1.00 0.00 151 ALA A C 7
ATOM 3007 O O . ALA A 1 22 ? 14.903 -8.898 5.379 1.00 0.00 151 ALA A O 7
ATOM 3014 N N . GLN A 1 23 ? 15.775 -6.816 5.226 1.00 0.00 152 GLN A N 7
ATOM 3015 C CA . GLN A 1 23 ? 17.124 -7.281 4.953 1.00 0.00 152 GLN A CA 7
ATOM 3016 C C . GLN A 1 23 ? 17.880 -7.513 6.262 1.00 0.00 152 GLN A C 7
ATOM 3017 O O . GLN A 1 23 ? 19.006 -8.010 6.253 1.00 0.00 152 GLN A O 7
ATOM 3030 N N . LYS A 1 24 ? 17.233 -7.141 7.357 1.00 0.00 153 LYS A N 7
ATOM 3031 C CA . LYS A 1 24 ? 17.831 -7.302 8.671 1.00 0.00 153 LYS A CA 7
ATOM 3032 C C . LYS A 1 24 ? 17.122 -8.436 9.414 1.00 0.00 153 LYS A C 7
ATOM 3033 O O . LYS A 1 24 ? 17.718 -9.479 9.677 1.00 0.00 153 LYS A O 7
ATOM 3052 N N . ILE A 1 25 ? 15.858 -8.193 9.731 1.00 0.00 154 ILE A N 7
ATOM 3053 C CA . ILE A 1 25 ? 15.061 -9.181 10.439 1.00 0.00 154 ILE A CA 7
ATOM 3054 C C . ILE A 1 25 ? 14.875 -10.412 9.549 1.00 0.00 154 ILE A C 7
ATOM 3055 O O . ILE A 1 25 ? 15.484 -11.453 9.790 1.00 0.00 154 ILE A O 7
ATOM 3066 N N . HIS A 1 26 ? 14.031 -10.252 8.540 1.00 0.00 155 HIS A N 7
ATOM 3067 C CA . HIS A 1 26 ? 13.758 -11.338 7.614 1.00 0.00 155 HIS A CA 7
ATOM 3068 C C . HIS A 1 26 ? 14.917 -11.471 6.623 1.00 0.00 155 HIS A C 7
ATOM 3069 O O . HIS A 1 26 ? 14.845 -12.258 5.681 1.00 0.00 155 HIS A O 7
ATOM 3083 N N . SER A 1 27 ? 15.957 -10.687 6.869 1.00 0.00 156 SER A N 7
ATOM 3084 C CA . SER A 1 27 ? 17.128 -10.707 6.010 1.00 0.00 156 SER A CA 7
ATOM 3085 C C . SER A 1 27 ? 17.018 -11.852 5.001 1.00 0.00 156 SER A C 7
ATOM 3086 O O . SER A 1 27 ? 17.582 -12.925 5.208 1.00 0.00 156 SER A O 7
ATOM 3094 N N . GLY A 1 28 ? 16.286 -11.584 3.929 1.00 0.00 157 GLY A N 7
ATOM 3095 C CA . GLY A 1 28 ? 16.094 -12.578 2.887 1.00 0.00 157 GLY A CA 7
ATOM 3096 C C . GLY A 1 28 ? 14.625 -12.655 2.467 1.00 0.00 157 GLY A C 7
ATOM 3097 O O . GLY A 1 28 ? 14.137 -11.789 1.742 1.00 0.00 157 GLY A O 7
ATOM 3101 N N . ASN A 1 29 ? 13.961 -13.700 2.940 1.00 0.00 158 ASN A N 7
ATOM 3102 C CA . ASN A 1 29 ? 12.558 -13.901 2.623 1.00 0.00 158 ASN A CA 7
ATOM 3103 C C . ASN A 1 29 ? 11.836 -12.552 2.643 1.00 0.00 158 ASN A C 7
ATOM 3104 O O . ASN A 1 29 ? 11.582 -11.997 3.710 1.00 0.00 158 ASN A O 7
ATOM 3114 N N . LEU A 1 30 ? 11.526 -12.064 1.451 1.00 0.00 159 LEU A N 7
ATOM 3115 C CA . LEU A 1 30 ? 10.839 -10.791 1.319 1.00 0.00 159 LEU A CA 7
ATOM 3116 C C . LEU A 1 30 ? 9.808 -10.888 0.192 1.00 0.00 159 LEU A C 7
ATOM 3117 O O . LEU A 1 30 ? 9.867 -10.131 -0.776 1.00 0.00 159 LEU A O 7
ATOM 3130 N N . LYS A 1 1 ? -1.110 2.101 1.856 1.00 0.00 130 LYS A N 8
ATOM 3131 C CA . LYS A 1 1 ? 0.083 1.302 1.636 1.00 0.00 130 LYS A CA 8
ATOM 3132 C C . LYS A 1 1 ? 1.218 1.835 2.512 1.00 0.00 130 LYS A C 8
ATOM 3133 O O . LYS A 1 1 ? 2.390 1.707 2.162 1.00 0.00 130 LYS A O 8
ATOM 3152 N N . ALA A 1 2 ? 0.830 2.424 3.633 1.00 0.00 131 ALA A N 8
ATOM 3153 C CA . ALA A 1 2 ? 1.800 2.978 4.562 1.00 0.00 131 ALA A CA 8
ATOM 3154 C C . ALA A 1 2 ? 2.911 1.955 4.804 1.00 0.00 131 ALA A C 8
ATOM 3155 O O . ALA A 1 2 ? 2.696 0.753 4.657 1.00 0.00 131 ALA A O 8
ATOM 3162 N N . TYR A 1 3 ? 4.077 2.469 5.170 1.00 0.00 132 TYR A N 8
ATOM 3163 C CA . TYR A 1 3 ? 5.222 1.614 5.433 1.00 0.00 132 TYR A CA 8
ATOM 3164 C C . TYR A 1 3 ? 4.987 0.748 6.672 1.00 0.00 132 TYR A C 8
ATOM 3165 O O . TYR A 1 3 ? 5.375 1.121 7.778 1.00 0.00 132 TYR A O 8
ATOM 3183 N N . ALA A 1 4 ? 4.350 -0.392 6.446 1.00 0.00 133 ALA A N 8
ATOM 3184 C CA . ALA A 1 4 ? 4.059 -1.315 7.530 1.00 0.00 133 ALA A CA 8
ATOM 3185 C C . ALA A 1 4 ? 4.391 -2.740 7.084 1.00 0.00 133 ALA A C 8
ATOM 3186 O O . ALA A 1 4 ? 3.681 -3.320 6.264 1.00 0.00 133 ALA A O 8
ATOM 3193 N N . CYS A 1 5 ? 5.471 -3.265 7.645 1.00 0.00 134 CYS A N 8
ATOM 3194 C CA . CYS A 1 5 ? 5.906 -4.612 7.316 1.00 0.00 134 CYS A CA 8
ATOM 3195 C C . CYS A 1 5 ? 4.776 -5.580 7.666 1.00 0.00 134 CYS A C 8
ATOM 3196 O O . CYS A 1 5 ? 4.468 -5.785 8.839 1.00 0.00 134 CYS A O 8
ATOM 3203 N N . GLY A 1 6 ? 4.187 -6.152 6.625 1.00 0.00 135 GLY A N 8
ATOM 3204 C CA . GLY A 1 6 ? 3.097 -7.095 6.807 1.00 0.00 135 GLY A CA 8
ATOM 3205 C C . GLY A 1 6 ? 3.611 -8.432 7.346 1.00 0.00 135 GLY A C 8
ATOM 3206 O O . GLY A 1 6 ? 2.837 -9.369 7.534 1.00 0.00 135 GLY A O 8
ATOM 3210 N N . LEU A 1 7 ? 4.915 -8.477 7.579 1.00 0.00 136 LEU A N 8
ATOM 3211 C CA . LEU A 1 7 ? 5.542 -9.683 8.091 1.00 0.00 136 LEU A CA 8
ATOM 3212 C C . LEU A 1 7 ? 5.586 -9.619 9.619 1.00 0.00 136 LEU A C 8
ATOM 3213 O O . LEU A 1 7 ? 4.991 -10.456 10.297 1.00 0.00 136 LEU A O 8
ATOM 3225 N N . CYS A 1 8 ? 6.298 -8.619 10.119 1.00 0.00 137 CYS A N 8
ATOM 3226 C CA . CYS A 1 8 ? 6.427 -8.436 11.554 1.00 0.00 137 CYS A CA 8
ATOM 3227 C C . CYS A 1 8 ? 5.307 -7.504 12.022 1.00 0.00 137 CYS A C 8
ATOM 3228 O O . CYS A 1 8 ? 5.038 -7.405 13.218 1.00 0.00 137 CYS A O 8
ATOM 3235 N N . ASN A 1 9 ? 4.684 -6.847 11.055 1.00 0.00 138 ASN A N 8
ATOM 3236 C CA . ASN A 1 9 ? 3.600 -5.928 11.353 1.00 0.00 138 ASN A CA 8
ATOM 3237 C C . ASN A 1 9 ? 4.180 -4.556 11.697 1.00 0.00 138 ASN A C 8
ATOM 3238 O O . ASN A 1 9 ? 3.442 -3.577 11.816 1.00 0.00 138 ASN A O 8
ATOM 3248 N N . ARG A 1 10 ? 5.496 -4.525 11.846 1.00 0.00 139 ARG A N 8
ATOM 3249 C CA . ARG A 1 10 ? 6.184 -3.288 12.174 1.00 0.00 139 ARG A CA 8
ATOM 3250 C C . ARG A 1 10 ? 5.878 -2.217 11.125 1.00 0.00 139 ARG A C 8
ATOM 3251 O O . ARG A 1 10 ? 5.631 -2.534 9.963 1.00 0.00 139 ARG A O 8
ATOM 3270 N N . ALA A 1 11 ? 5.904 -0.970 11.574 1.00 0.00 140 ALA A N 8
ATOM 3271 C CA . ALA A 1 11 ? 5.632 0.149 10.689 1.00 0.00 140 ALA A CA 8
ATOM 3272 C C . ALA A 1 11 ? 6.628 1.275 10.978 1.00 0.00 140 ALA A C 8
ATOM 3273 O O . ALA A 1 11 ? 6.723 1.750 12.109 1.00 0.00 140 ALA A O 8
ATOM 3280 N N . PHE A 1 12 ? 7.344 1.671 9.935 1.00 0.00 141 PHE A N 8
ATOM 3281 C CA . PHE A 1 12 ? 8.328 2.731 10.062 1.00 0.00 141 PHE A CA 8
ATOM 3282 C C . PHE A 1 12 ? 7.871 3.995 9.330 1.00 0.00 141 PHE A C 8
ATOM 3283 O O . PHE A 1 12 ? 6.971 3.940 8.493 1.00 0.00 141 PHE A O 8
ATOM 3300 N N . THR A 1 13 ? 8.511 5.102 9.672 1.00 0.00 142 THR A N 8
ATOM 3301 C CA . THR A 1 13 ? 8.182 6.377 9.058 1.00 0.00 142 THR A CA 8
ATOM 3302 C C . THR A 1 13 ? 8.764 6.455 7.645 1.00 0.00 142 THR A C 8
ATOM 3303 O O . THR A 1 13 ? 8.210 7.129 6.777 1.00 0.00 142 THR A O 8
ATOM 3312 N N . ARG A 1 14 ? 9.874 5.757 7.458 1.00 0.00 143 ARG A N 8
ATOM 3313 C CA . ARG A 1 14 ? 10.538 5.739 6.165 1.00 0.00 143 ARG A CA 8
ATOM 3314 C C . ARG A 1 14 ? 10.479 4.335 5.559 1.00 0.00 143 ARG A C 8
ATOM 3315 O O . ARG A 1 14 ? 10.220 3.361 6.263 1.00 0.00 143 ARG A O 8
ATOM 3334 N N . ARG A 1 15 ? 10.724 4.277 4.258 1.00 0.00 144 ARG A N 8
ATOM 3335 C CA . ARG A 1 15 ? 10.702 3.009 3.548 1.00 0.00 144 ARG A CA 8
ATOM 3336 C C . ARG A 1 15 ? 11.997 2.234 3.805 1.00 0.00 144 ARG A C 8
ATOM 3337 O O . ARG A 1 15 ? 11.968 1.027 4.031 1.00 0.00 144 ARG A O 8
ATOM 3356 N N . ASP A 1 16 ? 13.102 2.963 3.761 1.00 0.00 145 ASP A N 8
ATOM 3357 C CA . ASP A 1 16 ? 14.406 2.361 3.985 1.00 0.00 145 ASP A CA 8
ATOM 3358 C C . ASP A 1 16 ? 14.345 1.474 5.230 1.00 0.00 145 ASP A C 8
ATOM 3359 O O . ASP A 1 16 ? 14.885 0.369 5.236 1.00 0.00 145 ASP A O 8
ATOM 3368 N N . LEU A 1 17 ? 13.682 1.992 6.254 1.00 0.00 146 LEU A N 8
ATOM 3369 C CA . LEU A 1 17 ? 13.544 1.260 7.502 1.00 0.00 146 LEU A CA 8
ATOM 3370 C C . LEU A 1 17 ? 12.776 -0.037 7.245 1.00 0.00 146 LEU A C 8
ATOM 3371 O O . LEU A 1 17 ? 13.024 -1.049 7.899 1.00 0.00 146 LEU A O 8
ATOM 3383 N N . LEU A 1 18 ? 11.857 0.034 6.293 1.00 0.00 147 LEU A N 8
ATOM 3384 C CA . LEU A 1 18 ? 11.051 -1.122 5.943 1.00 0.00 147 LEU A CA 8
ATOM 3385 C C . LEU A 1 18 ? 11.902 -2.106 5.137 1.00 0.00 147 LEU A C 8
ATOM 3386 O O . LEU A 1 18 ? 11.820 -3.316 5.342 1.00 0.00 147 LEU A O 8
ATOM 3398 N N . ILE A 1 19 ? 12.700 -1.550 4.237 1.00 0.00 148 ILE A N 8
ATOM 3399 C CA . ILE A 1 19 ? 13.565 -2.364 3.400 1.00 0.00 148 ILE A CA 8
ATOM 3400 C C . ILE A 1 19 ? 14.624 -3.039 4.272 1.00 0.00 148 ILE A C 8
ATOM 3401 O O . ILE A 1 19 ? 14.588 -4.252 4.472 1.00 0.00 148 ILE A O 8
ATOM 3412 N N . ARG A 1 20 ? 15.543 -2.224 4.770 1.00 0.00 149 ARG A N 8
ATOM 3413 C CA . ARG A 1 20 ? 16.610 -2.728 5.617 1.00 0.00 149 ARG A CA 8
ATOM 3414 C C . ARG A 1 20 ? 16.062 -3.757 6.606 1.00 0.00 149 ARG A C 8
ATOM 3415 O O . ARG A 1 20 ? 16.603 -4.856 6.729 1.00 0.00 149 ARG A O 8
ATOM 3434 N N . HIS A 1 21 ? 14.994 -3.368 7.286 1.00 0.00 150 HIS A N 8
ATOM 3435 C CA . HIS A 1 21 ? 14.366 -4.243 8.261 1.00 0.00 150 HIS A CA 8
ATOM 3436 C C . HIS A 1 21 ? 14.285 -5.663 7.698 1.00 0.00 150 HIS A C 8
ATOM 3437 O O . HIS A 1 21 ? 14.597 -6.629 8.392 1.00 0.00 150 HIS A O 8
ATOM 3451 N N . ALA A 1 22 ? 13.865 -5.746 6.444 1.00 0.00 151 ALA A N 8
ATOM 3452 C CA . ALA A 1 22 ? 13.739 -7.032 5.780 1.00 0.00 151 ALA A CA 8
ATOM 3453 C C . ALA A 1 22 ? 15.120 -7.682 5.671 1.00 0.00 151 ALA A C 8
ATOM 3454 O O . ALA A 1 22 ? 15.328 -8.790 6.162 1.00 0.00 151 ALA A O 8
ATOM 3461 N N . GLN A 1 23 ? 16.027 -6.965 5.025 1.00 0.00 152 GLN A N 8
ATOM 3462 C CA . GLN A 1 23 ? 17.382 -7.458 4.845 1.00 0.00 152 GLN A CA 8
ATOM 3463 C C . GLN A 1 23 ? 18.067 -7.630 6.203 1.00 0.00 152 GLN A C 8
ATOM 3464 O O . GLN A 1 23 ? 19.212 -8.077 6.271 1.00 0.00 152 GLN A O 8
ATOM 3477 N N . LYS A 1 24 ? 17.340 -7.268 7.248 1.00 0.00 153 LYS A N 8
ATOM 3478 C CA . LYS A 1 24 ? 17.863 -7.376 8.598 1.00 0.00 153 LYS A CA 8
ATOM 3479 C C . LYS A 1 24 ? 17.158 -8.524 9.323 1.00 0.00 153 LYS A C 8
ATOM 3480 O O . LYS A 1 24 ? 17.793 -9.508 9.701 1.00 0.00 153 LYS A O 8
ATOM 3499 N N . ILE A 1 25 ? 15.855 -8.359 9.498 1.00 0.00 154 ILE A N 8
ATOM 3500 C CA . ILE A 1 25 ? 15.056 -9.369 10.171 1.00 0.00 154 ILE A CA 8
ATOM 3501 C C . ILE A 1 25 ? 14.824 -10.546 9.222 1.00 0.00 154 ILE A C 8
ATOM 3502 O O . ILE A 1 25 ? 15.479 -11.581 9.339 1.00 0.00 154 ILE A O 8
ATOM 3513 N N . HIS A 1 26 ? 13.891 -10.348 8.303 1.00 0.00 155 HIS A N 8
ATOM 3514 C CA . HIS A 1 26 ? 13.564 -11.380 7.334 1.00 0.00 155 HIS A CA 8
ATOM 3515 C C . HIS A 1 26 ? 14.688 -11.490 6.301 1.00 0.00 155 HIS A C 8
ATOM 3516 O O . HIS A 1 26 ? 15.526 -12.388 6.382 1.00 0.00 155 HIS A O 8
ATOM 3530 N N . SER A 1 27 ? 14.672 -10.563 5.355 1.00 0.00 156 SER A N 8
ATOM 3531 C CA . SER A 1 27 ? 15.679 -10.543 4.308 1.00 0.00 156 SER A CA 8
ATOM 3532 C C . SER A 1 27 ? 15.283 -9.545 3.219 1.00 0.00 156 SER A C 8
ATOM 3533 O O . SER A 1 27 ? 14.306 -8.812 3.369 1.00 0.00 156 SER A O 8
ATOM 3541 N N . GLY A 1 28 ? 16.061 -9.547 2.147 1.00 0.00 157 GLY A N 8
ATOM 3542 C CA . GLY A 1 28 ? 15.804 -8.650 1.034 1.00 0.00 157 GLY A CA 8
ATOM 3543 C C . GLY A 1 28 ? 15.152 -9.396 -0.132 1.00 0.00 157 GLY A C 8
ATOM 3544 O O . GLY A 1 28 ? 14.450 -10.385 0.074 1.00 0.00 157 GLY A O 8
ATOM 3548 N N . ASN A 1 29 ? 15.407 -8.893 -1.331 1.00 0.00 158 ASN A N 8
ATOM 3549 C CA . ASN A 1 29 ? 14.853 -9.499 -2.530 1.00 0.00 158 ASN A CA 8
ATOM 3550 C C . ASN A 1 29 ? 15.989 -10.076 -3.377 1.00 0.00 158 ASN A C 8
ATOM 3551 O O . ASN A 1 29 ? 17.009 -9.420 -3.583 1.00 0.00 158 ASN A O 8
ATOM 3561 N N . LEU A 1 30 ? 15.776 -11.297 -3.844 1.00 0.00 159 LEU A N 8
ATOM 3562 C CA . LEU A 1 30 ? 16.769 -11.970 -4.663 1.00 0.00 159 LEU A CA 8
ATOM 3563 C C . LEU A 1 30 ? 16.063 -12.865 -5.682 1.00 0.00 159 LEU A C 8
ATOM 3564 O O . LEU A 1 30 ? 15.312 -12.379 -6.526 1.00 0.00 159 LEU A O 8
ATOM 3577 N N . LYS A 1 1 ? -1.490 1.176 2.717 1.00 0.00 130 LYS A N 9
ATOM 3578 C CA . LYS A 1 1 ? -0.455 1.773 1.892 1.00 0.00 130 LYS A CA 9
ATOM 3579 C C . LYS A 1 1 ? 0.448 2.647 2.767 1.00 0.00 130 LYS A C 9
ATOM 3580 O O . LYS A 1 1 ? 0.696 3.807 2.444 1.00 0.00 130 LYS A O 9
ATOM 3599 N N . ALA A 1 2 ? 0.913 2.055 3.858 1.00 0.00 131 ALA A N 9
ATOM 3600 C CA . ALA A 1 2 ? 1.782 2.765 4.781 1.00 0.00 131 ALA A CA 9
ATOM 3601 C C . ALA A 1 2 ? 2.928 1.845 5.204 1.00 0.00 131 ALA A C 9
ATOM 3602 O O . ALA A 1 2 ? 2.700 0.703 5.598 1.00 0.00 131 ALA A O 9
ATOM 3609 N N . TYR A 1 3 ? 4.138 2.378 5.109 1.00 0.00 132 TYR A N 9
ATOM 3610 C CA . TYR A 1 3 ? 5.321 1.620 5.477 1.00 0.00 132 TYR A CA 9
ATOM 3611 C C . TYR A 1 3 ? 5.064 0.774 6.725 1.00 0.00 132 TYR A C 9
ATOM 3612 O O . TYR A 1 3 ? 5.297 1.226 7.846 1.00 0.00 132 TYR A O 9
ATOM 3630 N N . ALA A 1 4 ? 4.585 -0.439 6.491 1.00 0.00 133 ALA A N 9
ATOM 3631 C CA . ALA A 1 4 ? 4.293 -1.353 7.583 1.00 0.00 133 ALA A CA 9
ATOM 3632 C C . ALA A 1 4 ? 4.574 -2.788 7.130 1.00 0.00 133 ALA A C 9
ATOM 3633 O O . ALA A 1 4 ? 3.786 -3.373 6.388 1.00 0.00 133 ALA A O 9
ATOM 3640 N N . CYS A 1 5 ? 5.697 -3.313 7.598 1.00 0.00 134 CYS A N 9
ATOM 3641 C CA . CYS A 1 5 ? 6.090 -4.668 7.250 1.00 0.00 134 CYS A CA 9
ATOM 3642 C C . CYS A 1 5 ? 4.924 -5.604 7.576 1.00 0.00 134 CYS A C 9
ATOM 3643 O O . CYS A 1 5 ? 4.584 -5.796 8.742 1.00 0.00 134 CYS A O 9
ATOM 3650 N N . GLY A 1 6 ? 4.344 -6.164 6.523 1.00 0.00 135 GLY A N 9
ATOM 3651 C CA . GLY A 1 6 ? 3.225 -7.076 6.683 1.00 0.00 135 GLY A CA 9
ATOM 3652 C C . GLY A 1 6 ? 3.691 -8.425 7.232 1.00 0.00 135 GLY A C 9
ATOM 3653 O O . GLY A 1 6 ? 2.889 -9.345 7.392 1.00 0.00 135 GLY A O 9
ATOM 3657 N N . LEU A 1 7 ? 4.984 -8.501 7.508 1.00 0.00 136 LEU A N 9
ATOM 3658 C CA . LEU A 1 7 ? 5.567 -9.723 8.036 1.00 0.00 136 LEU A CA 9
ATOM 3659 C C . LEU A 1 7 ? 5.573 -9.660 9.565 1.00 0.00 136 LEU A C 9
ATOM 3660 O O . LEU A 1 7 ? 4.916 -10.462 10.226 1.00 0.00 136 LEU A O 9
ATOM 3672 N N . CYS A 1 8 ? 6.322 -8.698 10.083 1.00 0.00 137 CYS A N 9
ATOM 3673 C CA . CYS A 1 8 ? 6.422 -8.519 11.521 1.00 0.00 137 CYS A CA 9
ATOM 3674 C C . CYS A 1 8 ? 5.324 -7.551 11.964 1.00 0.00 137 CYS A C 9
ATOM 3675 O O . CYS A 1 8 ? 5.003 -7.469 13.147 1.00 0.00 137 CYS A O 9
ATOM 3682 N N . ASN A 1 9 ? 4.776 -6.842 10.987 1.00 0.00 138 ASN A N 9
ATOM 3683 C CA . ASN A 1 9 ? 3.721 -5.882 11.261 1.00 0.00 138 ASN A CA 9
ATOM 3684 C C . ASN A 1 9 ? 4.344 -4.522 11.582 1.00 0.00 138 ASN A C 9
ATOM 3685 O O . ASN A 1 9 ? 3.650 -3.506 11.602 1.00 0.00 138 ASN A O 9
ATOM 3695 N N . ARG A 1 10 ? 5.647 -4.546 11.825 1.00 0.00 139 ARG A N 9
ATOM 3696 C CA . ARG A 1 10 ? 6.370 -3.327 12.144 1.00 0.00 139 ARG A CA 9
ATOM 3697 C C . ARG A 1 10 ? 6.010 -2.221 11.152 1.00 0.00 139 ARG A C 9
ATOM 3698 O O . ARG A 1 10 ? 5.697 -2.497 9.994 1.00 0.00 139 ARG A O 9
ATOM 3717 N N . ALA A 1 11 ? 6.067 -0.990 11.640 1.00 0.00 140 ALA A N 9
ATOM 3718 C CA . ALA A 1 11 ? 5.750 0.160 10.811 1.00 0.00 140 ALA A CA 9
ATOM 3719 C C . ALA A 1 11 ? 6.764 1.274 11.082 1.00 0.00 140 ALA A C 9
ATOM 3720 O O . ALA A 1 11 ? 6.930 1.702 12.223 1.00 0.00 140 ALA A O 9
ATOM 3727 N N . PHE A 1 12 ? 7.415 1.710 10.015 1.00 0.00 141 PHE A N 9
ATOM 3728 C CA . PHE A 1 12 ? 8.408 2.765 10.123 1.00 0.00 141 PHE A CA 9
ATOM 3729 C C . PHE A 1 12 ? 7.929 4.042 9.429 1.00 0.00 141 PHE A C 9
ATOM 3730 O O . PHE A 1 12 ? 7.058 3.992 8.561 1.00 0.00 141 PHE A O 9
ATOM 3747 N N . THR A 1 13 ? 8.519 5.157 9.838 1.00 0.00 142 THR A N 9
ATOM 3748 C CA . THR A 1 13 ? 8.163 6.444 9.266 1.00 0.00 142 THR A CA 9
ATOM 3749 C C . THR A 1 13 ? 8.791 6.604 7.880 1.00 0.00 142 THR A C 9
ATOM 3750 O O . THR A 1 13 ? 8.479 7.550 7.159 1.00 0.00 142 THR A O 9
ATOM 3759 N N . ARG A 1 14 ? 9.664 5.664 7.549 1.00 0.00 143 ARG A N 9
ATOM 3760 C CA . ARG A 1 14 ? 10.337 5.689 6.262 1.00 0.00 143 ARG A CA 9
ATOM 3761 C C . ARG A 1 14 ? 10.212 4.330 5.571 1.00 0.00 143 ARG A C 9
ATOM 3762 O O . ARG A 1 14 ? 9.815 3.347 6.194 1.00 0.00 143 ARG A O 9
ATOM 3781 N N . ARG A 1 15 ? 10.559 4.318 4.292 1.00 0.00 144 ARG A N 9
ATOM 3782 C CA . ARG A 1 15 ? 10.490 3.095 3.509 1.00 0.00 144 ARG A CA 9
ATOM 3783 C C . ARG A 1 15 ? 11.814 2.334 3.595 1.00 0.00 144 ARG A C 9
ATOM 3784 O O . ARG A 1 15 ? 11.839 1.109 3.491 1.00 0.00 144 ARG A O 9
ATOM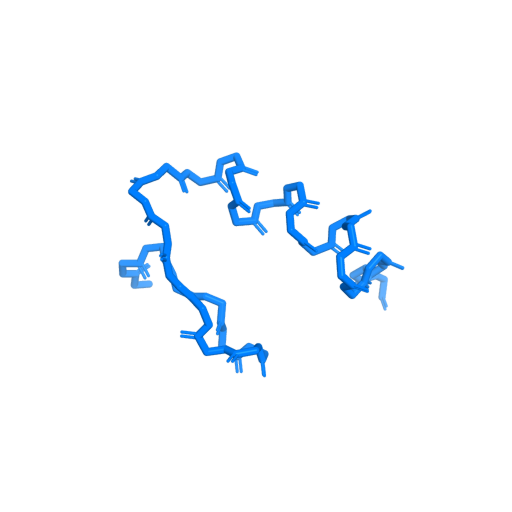 3803 N N . ASP A 1 16 ? 12.885 3.094 3.783 1.00 0.00 145 ASP A N 9
ATOM 3804 C CA . ASP A 1 16 ? 14.209 2.506 3.884 1.00 0.00 145 ASP A CA 9
ATOM 3805 C C . ASP A 1 16 ? 14.242 1.531 5.062 1.00 0.00 145 ASP A C 9
ATOM 3806 O O . ASP A 1 16 ? 14.785 0.433 4.948 1.00 0.00 145 ASP A O 9
ATOM 3815 N N . LEU A 1 17 ? 13.657 1.968 6.167 1.00 0.00 146 LEU A N 9
ATOM 3816 C CA . LEU A 1 17 ? 13.611 1.146 7.365 1.00 0.00 146 LEU A CA 9
ATOM 3817 C C . LEU A 1 17 ? 12.813 -0.126 7.077 1.00 0.00 146 LEU A C 9
ATOM 3818 O O . LEU A 1 17 ? 13.088 -1.179 7.650 1.00 0.00 146 LEU A O 9
ATOM 3830 N N . LEU A 1 18 ? 11.838 0.014 6.190 1.00 0.00 147 LEU A N 9
ATOM 3831 C CA . LEU A 1 18 ? 10.998 -1.111 5.819 1.00 0.00 147 LEU A CA 9
ATOM 3832 C C . LEU A 1 18 ? 11.828 -2.125 5.029 1.00 0.00 147 LEU A C 9
ATOM 3833 O O . LEU A 1 18 ? 11.649 -3.333 5.182 1.00 0.00 147 LEU A O 9
ATOM 3845 N N . ILE A 1 19 ? 12.721 -1.597 4.204 1.00 0.00 148 ILE A N 9
ATOM 3846 C CA . ILE A 1 19 ? 13.580 -2.441 3.392 1.00 0.00 148 ILE A CA 9
ATOM 3847 C C . ILE A 1 19 ? 14.640 -3.091 4.283 1.00 0.00 148 ILE A C 9
ATOM 3848 O O . ILE A 1 19 ? 14.563 -4.283 4.577 1.00 0.00 148 ILE A O 9
ATOM 3859 N N . ARG A 1 20 ? 15.605 -2.279 4.688 1.00 0.00 149 ARG A N 9
ATOM 3860 C CA . ARG A 1 20 ? 16.680 -2.761 5.540 1.00 0.00 149 ARG A CA 9
ATOM 3861 C C . ARG A 1 20 ? 16.138 -3.760 6.564 1.00 0.00 149 ARG A C 9
ATOM 3862 O O . ARG A 1 20 ? 16.803 -4.742 6.889 1.00 0.00 149 ARG A O 9
ATOM 3881 N N . HIS A 1 21 ? 14.936 -3.475 7.043 1.00 0.00 150 HIS A N 9
ATOM 3882 C CA . HIS A 1 21 ? 14.299 -4.337 8.024 1.00 0.00 150 HIS A CA 9
ATOM 3883 C C . HIS A 1 21 ? 14.200 -5.760 7.468 1.00 0.00 150 HIS A C 9
ATOM 3884 O O . HIS A 1 21 ? 14.534 -6.722 8.157 1.00 0.00 150 HIS A O 9
ATOM 3898 N N . ALA A 1 22 ? 13.738 -5.847 6.229 1.00 0.00 151 ALA A N 9
ATOM 3899 C CA . ALA A 1 22 ? 13.591 -7.135 5.574 1.00 0.00 151 ALA A CA 9
ATOM 3900 C C . ALA A 1 22 ? 14.958 -7.814 5.481 1.00 0.00 151 ALA A C 9
ATOM 3901 O O . ALA A 1 22 ? 15.062 -9.031 5.627 1.00 0.00 151 ALA A O 9
ATOM 3908 N N . GLN A 1 23 ? 15.974 -6.998 5.238 1.00 0.00 152 GLN A N 9
ATOM 3909 C CA . GLN A 1 23 ? 17.331 -7.505 5.124 1.00 0.00 152 GLN A CA 9
ATOM 3910 C C . GLN A 1 23 ? 17.981 -7.598 6.505 1.00 0.00 152 GLN A C 9
ATOM 3911 O O . GLN A 1 23 ? 19.154 -7.951 6.621 1.00 0.00 152 GLN A O 9
ATOM 3924 N N . LYS A 1 24 ? 17.191 -7.274 7.519 1.00 0.00 153 LYS A N 9
ATOM 3925 C CA . LYS A 1 24 ? 17.675 -7.317 8.888 1.00 0.00 153 LYS A CA 9
ATOM 3926 C C . LYS A 1 24 ? 17.018 -8.488 9.622 1.00 0.00 153 LYS A C 9
ATOM 3927 O O . LYS A 1 24 ? 17.673 -9.485 9.920 1.00 0.00 153 LYS A O 9
ATOM 3946 N N . ILE A 1 25 ? 15.730 -8.329 9.890 1.00 0.00 154 ILE A N 9
ATOM 3947 C CA . ILE A 1 25 ? 14.976 -9.360 10.582 1.00 0.00 154 ILE A CA 9
ATOM 3948 C C . ILE A 1 25 ? 14.799 -10.564 9.655 1.00 0.00 154 ILE A C 9
ATOM 3949 O O . ILE A 1 25 ? 15.314 -11.647 9.933 1.00 0.00 154 ILE A O 9
ATOM 3960 N N . HIS A 1 26 ? 14.070 -10.336 8.574 1.00 0.00 155 HIS A N 9
ATOM 3961 C CA . HIS A 1 26 ? 13.818 -11.389 7.605 1.00 0.00 155 HIS A CA 9
ATOM 3962 C C . HIS A 1 26 ? 14.980 -11.462 6.613 1.00 0.00 155 HIS A C 9
ATOM 3963 O O . HIS A 1 26 ? 14.797 -11.866 5.465 1.00 0.00 155 HIS A O 9
ATOM 3977 N N . SER A 1 27 ? 16.150 -11.065 7.091 1.00 0.00 156 SER A N 9
ATOM 3978 C CA . SER A 1 27 ? 17.342 -11.081 6.260 1.00 0.00 156 SER A CA 9
ATOM 3979 C C . SER A 1 27 ? 17.405 -12.382 5.458 1.00 0.00 156 SER A C 9
ATOM 3980 O O . SER A 1 27 ? 16.564 -13.263 5.630 1.00 0.00 156 SER A O 9
ATOM 3988 N N . GLY A 1 28 ? 18.409 -12.461 4.597 1.00 0.00 157 GLY A N 9
ATOM 3989 C CA . GLY A 1 28 ? 18.592 -13.640 3.768 1.00 0.00 157 GLY A CA 9
ATOM 3990 C C . GLY A 1 28 ? 18.132 -13.377 2.332 1.00 0.00 157 GLY A C 9
ATOM 3991 O O . GLY A 1 28 ? 18.838 -12.729 1.560 1.00 0.00 157 GLY A O 9
ATOM 3995 N N . ASN A 1 29 ? 16.953 -13.893 2.018 1.00 0.00 158 ASN A N 9
ATOM 3996 C CA . ASN A 1 29 ? 16.391 -13.722 0.689 1.00 0.00 158 ASN A CA 9
ATOM 3997 C C . ASN A 1 29 ? 15.080 -12.940 0.792 1.00 0.00 158 ASN A C 9
ATOM 3998 O O . ASN A 1 29 ? 14.690 -12.249 -0.148 1.00 0.00 158 ASN A O 9
ATOM 4008 N N . LEU A 1 30 ? 14.435 -13.077 1.941 1.00 0.00 159 LEU A N 9
ATOM 4009 C CA . LEU A 1 30 ? 13.175 -12.392 2.178 1.00 0.00 159 LEU A CA 9
ATOM 4010 C C . LEU A 1 30 ? 13.447 -10.908 2.432 1.00 0.00 159 LEU A C 9
ATOM 4011 O O . LEU A 1 30 ? 13.944 -10.536 3.494 1.00 0.00 159 LEU A O 9
ATOM 4024 N N . LYS A 1 1 ? -1.463 1.051 3.605 1.00 0.00 130 LYS A N 10
ATOM 4025 C CA . LYS A 1 1 ? -1.020 2.140 2.752 1.00 0.00 130 LYS A CA 10
ATOM 4026 C C . LYS A 1 1 ? 0.047 2.956 3.486 1.00 0.00 130 LYS A C 10
ATOM 4027 O O . LYS A 1 1 ? 0.307 4.105 3.132 1.00 0.00 130 LYS A O 10
ATOM 4046 N N . ALA A 1 2 ? 0.633 2.330 4.495 1.00 0.00 131 ALA A N 10
ATOM 4047 C CA . ALA A 1 2 ? 1.665 2.984 5.283 1.00 0.00 131 ALA A CA 10
ATOM 4048 C C . ALA A 1 2 ? 2.815 2.003 5.521 1.00 0.00 131 ALA A C 10
ATOM 4049 O O . ALA A 1 2 ? 2.588 0.853 5.893 1.00 0.00 131 ALA A O 10
ATOM 4056 N N . TYR A 1 3 ? 4.026 2.495 5.299 1.00 0.00 132 TYR A N 10
ATOM 4057 C CA . TYR A 1 3 ? 5.212 1.676 5.484 1.00 0.00 132 TYR A CA 10
ATOM 4058 C C . TYR A 1 3 ? 5.067 0.773 6.710 1.00 0.00 132 TYR A C 10
ATOM 4059 O O . TYR A 1 3 ? 5.454 1.152 7.815 1.00 0.00 132 TYR A O 10
ATOM 4077 N N . ALA A 1 4 ? 4.509 -0.405 6.474 1.00 0.00 133 ALA A N 10
ATOM 4078 C CA . ALA A 1 4 ? 4.309 -1.367 7.546 1.00 0.00 133 ALA A CA 10
ATOM 4079 C C . ALA A 1 4 ? 4.662 -2.767 7.041 1.00 0.00 133 ALA A C 10
ATOM 4080 O O . ALA A 1 4 ? 4.079 -3.245 6.069 1.00 0.00 133 ALA A O 10
ATOM 4087 N N . CYS A 1 5 ? 5.614 -3.385 7.724 1.00 0.00 134 CYS A N 10
ATOM 4088 C CA . CYS A 1 5 ? 6.052 -4.721 7.358 1.00 0.00 134 CYS A CA 10
ATOM 4089 C C . CYS A 1 5 ? 4.904 -5.694 7.630 1.00 0.00 134 CYS A C 10
ATOM 4090 O O . CYS A 1 5 ? 4.506 -5.885 8.779 1.00 0.00 134 CYS A O 10
ATOM 4097 N N . GLY A 1 6 ? 4.402 -6.284 6.556 1.00 0.00 135 GLY A N 10
ATOM 4098 C CA . GLY A 1 6 ? 3.308 -7.233 6.665 1.00 0.00 135 GLY A CA 10
ATOM 4099 C C . GLY A 1 6 ? 3.799 -8.578 7.206 1.00 0.00 135 GLY A C 10
ATOM 4100 O O . GLY A 1 6 ? 3.032 -9.537 7.284 1.00 0.00 135 GLY A O 10
ATOM 4104 N N . LEU A 1 7 ? 5.073 -8.604 7.566 1.00 0.00 136 LEU A N 10
ATOM 4105 C CA . LEU A 1 7 ? 5.676 -9.815 8.096 1.00 0.00 136 LEU A CA 10
ATOM 4106 C C . LEU A 1 7 ? 5.655 -9.761 9.625 1.00 0.00 136 LEU A C 10
ATOM 4107 O O . LEU A 1 7 ? 5.032 -10.602 10.272 1.00 0.00 136 LEU A O 10
ATOM 4119 N N . CYS A 1 8 ? 6.345 -8.763 10.159 1.00 0.00 137 CYS A N 10
ATOM 4120 C CA . CYS A 1 8 ? 6.414 -8.589 11.600 1.00 0.00 137 CYS A CA 10
ATOM 4121 C C . CYS A 1 8 ? 5.290 -7.641 12.024 1.00 0.00 137 CYS A C 10
ATOM 4122 O O . CYS A 1 8 ? 4.939 -7.575 13.201 1.00 0.00 137 CYS A O 10
ATOM 4129 N N . ASN A 1 9 ? 4.757 -6.930 11.041 1.00 0.00 138 ASN A N 10
ATOM 4130 C CA . ASN A 1 9 ? 3.680 -5.989 11.296 1.00 0.00 138 ASN A CA 10
ATOM 4131 C C . ASN A 1 9 ? 4.274 -4.613 11.603 1.00 0.00 138 ASN A C 10
ATOM 4132 O O . ASN A 1 9 ? 3.579 -3.600 11.522 1.00 0.00 138 ASN A O 10
ATOM 4142 N N . ARG A 1 10 ? 5.553 -4.619 11.950 1.00 0.00 139 ARG A N 10
ATOM 4143 C CA . ARG A 1 10 ? 6.248 -3.383 12.268 1.00 0.00 139 ARG A CA 10
ATOM 4144 C C . ARG A 1 10 ? 5.977 -2.329 11.193 1.00 0.00 139 ARG A C 10
ATOM 4145 O O . ARG A 1 10 ? 5.675 -2.667 10.049 1.00 0.00 139 ARG A O 10
ATOM 4164 N N . ALA A 1 11 ? 6.092 -1.073 11.598 1.00 0.00 140 ALA A N 10
ATOM 4165 C CA . ALA A 1 11 ? 5.864 0.033 10.684 1.00 0.00 140 ALA A CA 10
ATOM 4166 C C . ALA A 1 11 ? 6.850 1.160 10.997 1.00 0.00 140 ALA A C 10
ATOM 4167 O O . ALA A 1 11 ? 7.072 1.491 12.160 1.00 0.00 140 ALA A O 10
ATOM 4174 N N . PHE A 1 12 ? 7.416 1.719 9.937 1.00 0.00 141 PHE A N 10
ATOM 4175 C CA . PHE A 1 12 ? 8.374 2.801 10.084 1.00 0.00 141 PHE A CA 10
ATOM 4176 C C . PHE A 1 12 ? 7.902 4.054 9.342 1.00 0.00 141 PHE A C 10
ATOM 4177 O O . PHE A 1 12 ? 6.993 3.986 8.516 1.00 0.00 141 PHE A O 10
ATOM 4194 N N . THR A 1 13 ? 8.542 5.169 9.663 1.00 0.00 142 THR A N 10
ATOM 4195 C CA . THR A 1 13 ? 8.200 6.435 9.038 1.00 0.00 142 THR A CA 10
ATOM 4196 C C . THR A 1 13 ? 8.795 6.511 7.630 1.00 0.00 142 THR A C 10
ATOM 4197 O O . THR A 1 13 ? 8.273 7.220 6.770 1.00 0.00 142 THR A O 10
ATOM 4206 N N . ARG A 1 14 ? 9.879 5.774 7.439 1.00 0.00 143 ARG A N 10
ATOM 4207 C CA . ARG A 1 14 ? 10.550 5.750 6.150 1.00 0.00 143 ARG A CA 10
ATOM 4208 C C . ARG A 1 14 ? 10.483 4.347 5.543 1.00 0.00 143 ARG A C 10
ATOM 4209 O O . ARG A 1 14 ? 10.218 3.374 6.247 1.00 0.00 143 ARG A O 10
ATOM 4228 N N . ARG A 1 15 ? 10.729 4.288 4.242 1.00 0.00 144 ARG A N 10
ATOM 4229 C CA . ARG A 1 15 ? 10.700 3.020 3.533 1.00 0.00 144 ARG A CA 10
ATOM 4230 C C . ARG A 1 15 ? 12.000 2.249 3.770 1.00 0.00 144 ARG A C 10
ATOM 4231 O O . ARG A 1 15 ? 11.978 1.037 3.981 1.00 0.00 144 ARG A O 10
ATOM 4250 N N . ASP A 1 16 ? 13.102 2.984 3.726 1.00 0.00 145 ASP A N 10
ATOM 4251 C CA . ASP A 1 16 ? 14.409 2.384 3.934 1.00 0.00 145 ASP A CA 10
ATOM 4252 C C . ASP A 1 16 ? 14.371 1.507 5.187 1.00 0.00 145 ASP A C 10
ATOM 4253 O O . ASP A 1 16 ? 14.891 0.393 5.186 1.00 0.00 145 ASP A O 10
ATOM 4262 N N . LEU A 1 17 ? 13.749 2.044 6.227 1.00 0.00 146 LEU A N 10
ATOM 4263 C CA . LEU A 1 17 ? 13.636 1.325 7.484 1.00 0.00 146 LEU A CA 10
ATOM 4264 C C . LEU A 1 17 ? 12.867 0.023 7.255 1.00 0.00 146 LEU A C 10
ATOM 4265 O O . LEU A 1 17 ? 13.143 -0.988 7.899 1.00 0.00 146 LEU A O 10
ATOM 4277 N N . LEU A 1 18 ? 11.916 0.089 6.334 1.00 0.00 147 LEU A N 10
ATOM 4278 C CA . LEU A 1 18 ? 11.104 -1.073 6.011 1.00 0.00 147 LEU A CA 10
ATOM 4279 C C . LEU A 1 18 ? 11.942 -2.066 5.203 1.00 0.00 147 LEU A C 10
ATOM 4280 O O . LEU A 1 18 ? 11.848 -3.275 5.411 1.00 0.00 147 LEU A O 10
ATOM 4292 N N . ILE A 1 19 ? 12.742 -1.519 4.299 1.00 0.00 148 ILE A N 10
ATOM 4293 C CA . ILE A 1 19 ? 13.596 -2.342 3.459 1.00 0.00 148 ILE A CA 10
ATOM 4294 C C . ILE A 1 19 ? 14.652 -3.027 4.330 1.00 0.00 148 ILE A C 10
ATOM 4295 O O . ILE A 1 19 ? 14.588 -4.233 4.559 1.00 0.00 148 ILE A O 10
ATOM 4306 N N . ARG A 1 20 ? 15.601 -2.226 4.792 1.00 0.00 149 ARG A N 10
ATOM 4307 C CA . ARG A 1 20 ? 16.671 -2.739 5.632 1.00 0.00 149 ARG A CA 10
ATOM 4308 C C . ARG A 1 20 ? 16.116 -3.745 6.642 1.00 0.00 149 ARG A C 10
ATOM 4309 O O . ARG A 1 20 ? 16.803 -4.690 7.024 1.00 0.00 149 ARG A O 10
ATOM 4328 N N . HIS A 1 21 ? 14.876 -3.507 7.046 1.00 0.00 150 HIS A N 10
ATOM 4329 C CA . HIS A 1 21 ? 14.221 -4.380 8.005 1.00 0.00 150 HIS A CA 10
ATOM 4330 C C . HIS A 1 21 ? 14.042 -5.771 7.394 1.00 0.00 150 HIS A C 10
ATOM 4331 O O . HIS A 1 21 ? 14.399 -6.774 8.009 1.00 0.00 150 HIS A O 10
ATOM 4345 N N . ALA A 1 22 ? 13.490 -5.787 6.188 1.00 0.00 151 ALA A N 10
ATOM 4346 C CA . ALA A 1 22 ? 13.260 -7.038 5.487 1.00 0.00 151 ALA A CA 10
ATOM 4347 C C . ALA A 1 22 ? 14.602 -7.725 5.225 1.00 0.00 151 ALA A C 10
ATOM 4348 O O . ALA A 1 22 ? 14.668 -8.949 5.122 1.00 0.00 151 ALA A O 10
ATOM 4355 N N . GLN A 1 23 ? 15.639 -6.907 5.124 1.00 0.00 152 GLN A N 10
ATOM 4356 C CA . GLN A 1 23 ? 16.976 -7.420 4.875 1.00 0.00 152 GLN A CA 10
ATOM 4357 C C . GLN A 1 23 ? 17.744 -7.560 6.191 1.00 0.00 152 GLN A C 10
ATOM 4358 O O . GLN A 1 23 ? 18.918 -7.926 6.192 1.00 0.00 152 GLN A O 10
ATOM 4371 N N . LYS A 1 24 ? 17.050 -7.260 7.279 1.00 0.00 153 LYS A N 10
ATOM 4372 C CA . LYS A 1 24 ? 17.652 -7.346 8.598 1.00 0.00 153 LYS A CA 10
ATOM 4373 C C . LYS A 1 24 ? 16.916 -8.405 9.421 1.00 0.00 153 LYS A C 10
ATOM 4374 O O . LYS A 1 24 ? 17.441 -9.493 9.654 1.00 0.00 153 LYS A O 10
ATOM 4393 N N . ILE A 1 25 ? 15.710 -8.049 9.840 1.00 0.00 154 ILE A N 10
ATOM 4394 C CA . ILE A 1 25 ? 14.895 -8.955 10.633 1.00 0.00 154 ILE A CA 10
ATOM 4395 C C . ILE A 1 25 ? 14.688 -10.258 9.858 1.00 0.00 154 ILE A C 10
ATOM 4396 O O . ILE A 1 25 ? 15.003 -11.337 10.358 1.00 0.00 154 ILE A O 10
ATOM 4407 N N . HIS A 1 26 ? 14.161 -10.114 8.652 1.00 0.00 155 HIS A N 10
ATOM 4408 C CA . HIS A 1 26 ? 13.909 -11.267 7.804 1.00 0.00 155 HIS A CA 10
ATOM 4409 C C . HIS A 1 26 ? 15.075 -11.455 6.831 1.00 0.00 155 HIS A C 10
ATOM 4410 O O . HIS A 1 26 ? 14.870 -11.811 5.673 1.00 0.00 155 HIS A O 10
ATOM 4424 N N . SER A 1 27 ? 16.273 -11.204 7.340 1.00 0.00 156 SER A N 10
ATOM 4425 C CA . SER A 1 27 ? 17.473 -11.341 6.531 1.00 0.00 156 SER A CA 10
ATOM 4426 C C . SER A 1 27 ? 18.689 -10.841 7.311 1.00 0.00 156 SER A C 10
ATOM 4427 O O . SER A 1 27 ? 18.742 -10.965 8.534 1.00 0.00 156 SER A O 10
ATOM 4435 N N . GLY A 1 28 ? 19.638 -10.283 6.572 1.00 0.00 157 GLY A N 10
ATOM 4436 C CA . GLY A 1 28 ? 20.851 -9.763 7.180 1.00 0.00 157 GLY A CA 10
ATOM 4437 C C . GLY A 1 28 ? 22.048 -10.665 6.873 1.00 0.00 157 GLY A C 10
ATOM 4438 O O . GLY A 1 28 ? 22.873 -10.338 6.020 1.00 0.00 157 GLY A O 10
ATOM 4442 N N . ASN A 1 29 ? 22.106 -11.781 7.583 1.00 0.00 158 ASN A N 10
ATOM 4443 C CA . ASN A 1 29 ? 23.188 -12.732 7.397 1.00 0.00 158 ASN A CA 10
ATOM 4444 C C . ASN A 1 29 ? 23.109 -13.319 5.987 1.00 0.00 158 ASN A C 10
ATOM 4445 O O . ASN A 1 29 ? 22.665 -14.451 5.805 1.00 0.00 158 ASN A O 10
ATOM 4455 N N . LEU A 1 30 ? 23.547 -12.521 5.022 1.00 0.00 159 LEU A N 10
ATOM 4456 C CA . LEU A 1 30 ? 23.530 -12.948 3.634 1.00 0.00 159 LEU A CA 10
ATOM 4457 C C . LEU A 1 30 ? 23.958 -14.414 3.550 1.00 0.00 159 LEU A C 10
ATOM 4458 O O . LEU A 1 30 ? 23.911 -15.018 2.479 1.00 0.00 159 LEU A O 10
#

Secondary structure (DSSP, 8-state):
--SB-TTT--B-SSSHHHHHHHTTTS----

Sequence (30 aa):
KAYACGLCNRAFTRRDLLIRHAQKIHSGNLKAYACGLCNRAFTRRDLLIRHAQKIHSGNLKAYACGLCNRAFTRRDLLIRHAQKIHSGNLKAYACGLCNRAFTRRDLLIRHAQKIHSGNLKAYACGLCNRAFTRRDLLIRHAQKIHSGNLKAYACGLCNRAFTRRDLLIRHAQKIHSGNLKAYACGLCNRAFTRRDLLIRHAQKIHSGNLKAYACGLCNRAFTRRDLLIRHAQKIHSGNLKAYACGLCNRAFTRRDLLIRHAQKIHSGNLKAYACGLCNRAFTRRDLLIRHAQKIHSGNL

Foldseek 3Di:
DFQAAPPVRRGDNDVVCSVVCCCPVVHVPD

Solvent-accessible surface area: 2738 Å² total; per-residue (Å²): 243,81,91,55,3,76,133,45,123,143,57,51,95,130,133,66,57,31,82,162,13,9,114,160,109,52,75,40,113,198

InterPro domains:
  IPR013087 Zinc finger C2H2-type [PF00096] (104-126)
  IPR013087 Zinc finger C2H2-type [PF00096] (132-155)
  IPR013087 Zinc finger C2H2-type [PS00028] (106-126)
  IPR013087 Zinc finger C2H2-type [PS00028] (134-155)
  IPR013087 Zinc finger C2H2-type [PS50157] (104-131)
  IPR013087 Zinc finger C2H2-type [PS50157] (132-160)
  IPR013087 Zinc finger C2H2-type [SM00355] (104-126)
  IPR013087 Zinc finger C2H2-type [SM00355] (132-155)
  IPR036236 Zinc finger C2H2 superfamily [SSF57667] (102-150)
  IPR051059 Transcription factor verF-like [PTHR40626] (1-1318)

Organism: Saccharomyces cerevisiae (strain ATCC 204508 / S288c) (NCBI:txid559292)

Radius of gyration: 8.31 Å; Cα contacts (8 Å, |Δi|>4): 26; chains: 1; bounding box: 18×20×15 Å

Nearest PDB structures (foldseek):
  1paa-assembly1_A  TM=1.034E+00  e=1.088E-05  Saccharomyces cerevisiae
  7mc3-assembly1_A  TM=7.575E-01  e=1.840E-01  Homo sapiens
  8gn4-assembly1_A  TM=7.405E-01  e=1.862E+00  Homo sapiens
  1jn7-assembly1_A  TM=7.155E-01  e=2.774E+00  Drosophila melanogaster
  7ml2-assembly1_J  TM=4.397E-01  e=9.184E+00  Saccharomyces cerevisiae